Protein AF-A0A2J0MN87-F1 (afdb_monomer_lite)

Foldseek 3Di:
DDDPDDPPDDQPPVDQDDPFAFFKFAPVLVVVCCVVPNQPDDPVLVVLLNVLLQVLQVVCCVNGVDPGRTDTPVSVVSSLVVSVVVLVVVLVVLCPDDPVCNVVSVVVSVVSVVVCVVSSLSVLVVCLVCVVSRGDPPVQQFFPLSVVVNSVQSVCVSVVNDNPVPDNRFVVLVVSLCVVPLDPDDPTSVVSRVSSVHDDDDDPDD

pLDDT: mean 72.0, std 18.62, range [24.78, 94.06]

Secondary structure (DSSP, 8-state):
-------------SS---TTSS--EEHHHHHHHHHHS--SS-HHHHHHHHHHHHHHHHHHHHHH-----EE-HHHHHHHHHHHHHHHHHHHHHHT---GGGHHHHHHHHHHHHHHHHHHHHHHHHHHHHTHHHHB---TT-S-HHHHHHHHHHHHHHHTTS--GGGS-HHHHHHHHHHHTTS-S--SSHHHHHHHTT---------

Structure (mmCIF, N/CA/C/O backbone):
data_AF-A0A2J0MN87-F1
#
_entry.id   AF-A0A2J0MN87-F1
#
loop_
_atom_site.group_PDB
_atom_site.id
_atom_site.type_symbol
_atom_site.label_atom_id
_atom_site.label_alt_id
_atom_site.label_comp_id
_atom_site.label_asym_id
_atom_site.label_entity_id
_atom_site.label_seq_id
_atom_site.pdbx_PDB_ins_code
_atom_site.Cartn_x
_atom_site.Cartn_y
_atom_site.Cartn_z
_atom_site.occupancy
_atom_site.B_iso_or_equiv
_atom_site.auth_seq_id
_atom_site.auth_comp_id
_atom_site.auth_asym_id
_atom_site.auth_atom_id
_atom_site.pdbx_PDB_model_num
ATOM 1 N N . MET A 1 1 ? 6.375 -39.920 -18.022 1.00 32.31 1 MET A N 1
ATOM 2 C CA . MET A 1 1 ? 7.101 -38.660 -18.294 1.00 32.31 1 MET A CA 1
ATOM 3 C C . MET A 1 1 ? 6.060 -37.583 -18.498 1.00 32.31 1 MET A C 1
ATOM 5 O O . MET A 1 1 ? 5.169 -37.778 -19.312 1.00 32.31 1 MET A O 1
ATOM 9 N N . GLY A 1 2 ? 6.080 -36.572 -17.631 1.00 27.45 2 GLY A N 1
ATOM 10 C CA . GLY A 1 2 ? 4.944 -35.698 -17.354 1.00 27.45 2 GLY A CA 1
ATOM 11 C C . GLY A 1 2 ? 4.638 -34.695 -18.461 1.00 27.45 2 GLY A C 1
ATOM 12 O O . GLY A 1 2 ? 5.533 -34.039 -18.987 1.00 27.45 2 GLY A O 1
ATOM 13 N N . LEU A 1 3 ? 3.345 -34.580 -18.760 1.00 24.98 3 LEU A N 1
ATOM 14 C CA . LEU A 1 3 ? 2.721 -33.460 -19.452 1.00 24.98 3 LEU A CA 1
ATOM 15 C C . LEU A 1 3 ? 3.052 -32.157 -18.710 1.00 24.98 3 LEU A C 1
ATOM 17 O O . LEU A 1 3 ? 2.522 -31.909 -17.630 1.00 24.98 3 LEU A O 1
ATOM 21 N N . VAL A 1 4 ? 3.920 -31.324 -19.284 1.00 26.45 4 VAL A N 1
ATOM 22 C CA . VAL A 1 4 ? 4.067 -29.929 -18.852 1.00 26.45 4 VAL A CA 1
ATOM 23 C C . VAL A 1 4 ? 2.998 -29.131 -19.588 1.00 26.45 4 VAL A C 1
ATOM 25 O O . VAL A 1 4 ? 3.142 -28.818 -20.771 1.00 26.45 4 VAL A O 1
ATOM 28 N N . LEU A 1 5 ? 1.893 -28.866 -18.891 1.00 24.78 5 LEU A N 1
ATOM 29 C CA . LEU A 1 5 ? 0.849 -27.932 -19.305 1.00 24.78 5 LEU A CA 1
ATOM 30 C C . LEU A 1 5 ? 1.489 -26.563 -19.574 1.00 24.78 5 LEU A C 1
ATOM 32 O O . LEU A 1 5 ? 1.852 -25.828 -18.660 1.00 24.78 5 LEU A O 1
ATOM 36 N N . ARG A 1 6 ? 1.656 -26.244 -20.859 1.00 32.22 6 ARG A N 1
ATOM 37 C CA . ARG A 1 6 ? 1.962 -24.900 -21.342 1.00 32.22 6 ARG A CA 1
ATOM 38 C C . ARG A 1 6 ? 0.691 -24.064 -21.231 1.00 32.22 6 ARG A C 1
ATOM 40 O O . ARG A 1 6 ? -0.144 -24.107 -22.129 1.00 32.22 6 ARG A O 1
ATOM 47 N N . GLN A 1 7 ? 0.557 -23.293 -20.162 1.00 25.70 7 GLN A N 1
ATOM 48 C CA . GLN A 1 7 ? -0.318 -22.125 -20.178 1.00 25.70 7 GLN A CA 1
ATOM 49 C C . GLN A 1 7 ? 0.492 -20.946 -20.717 1.00 25.70 7 GLN A C 1
ATOM 51 O O . GLN A 1 7 ? 1.280 -20.320 -20.018 1.00 25.70 7 GLN A O 1
ATOM 56 N N . ALA A 1 8 ? 0.342 -20.697 -22.015 1.00 32.12 8 ALA A N 1
ATOM 57 C CA . ALA A 1 8 ? 0.559 -19.374 -22.571 1.00 32.12 8 ALA A CA 1
ATOM 58 C C . ALA A 1 8 ? -0.787 -18.653 -22.461 1.00 32.12 8 ALA A C 1
ATOM 60 O O . ALA A 1 8 ? -1.647 -18.832 -23.321 1.00 32.12 8 ALA A O 1
ATOM 61 N N . GLN A 1 9 ? -0.999 -17.915 -21.375 1.00 27.81 9 GLN A N 1
ATOM 62 C CA . GLN A 1 9 ? -2.183 -17.075 -21.236 1.00 27.81 9 GLN A CA 1
ATOM 63 C C . GLN A 1 9 ? -1.912 -15.727 -21.896 1.00 27.81 9 GLN A C 1
ATOM 65 O O . GLN A 1 9 ? -0.967 -15.010 -21.564 1.00 27.81 9 GLN A O 1
ATOM 70 N N . SER A 1 10 ? -2.703 -15.429 -22.926 1.00 27.02 10 SER A N 1
ATOM 71 C CA . SER A 1 10 ? -2.772 -14.098 -23.504 1.00 27.02 10 SER A CA 1
ATOM 72 C C . SER A 1 10 ? -3.533 -13.214 -22.530 1.00 27.02 10 SER A C 1
ATOM 74 O O . SER A 1 10 ? -4.751 -13.333 -22.412 1.00 27.02 10 SER A O 1
ATOM 76 N N . LEU A 1 11 ? -2.825 -12.320 -21.859 1.00 32.03 11 LEU A N 1
ATOM 77 C CA . LEU A 1 11 ? -3.459 -11.367 -20.970 1.00 32.03 11 LEU A CA 1
ATOM 78 C C . LEU A 1 11 ? -4.026 -10.206 -21.765 1.00 32.03 11 LEU A C 1
ATOM 80 O O . LEU A 1 11 ? -3.304 -9.331 -22.237 1.00 32.03 11 LEU A O 1
ATOM 84 N N . ARG A 1 12 ? -5.349 -10.221 -21.927 1.00 26.89 12 ARG A N 1
ATOM 85 C CA . ARG A 1 12 ? -6.110 -8.997 -22.147 1.00 26.89 12 ARG A CA 1
ATOM 86 C C . ARG A 1 12 ? -6.313 -8.345 -20.784 1.00 26.89 12 ARG A C 1
ATOM 88 O O . ARG A 1 12 ? -7.358 -8.519 -20.172 1.00 26.89 12 ARG A O 1
ATOM 95 N N . ALA A 1 13 ? -5.317 -7.595 -20.326 1.00 33.25 13 ALA A N 1
ATOM 96 C CA . ALA A 1 13 ? -5.583 -6.548 -19.353 1.00 33.25 13 ALA A CA 1
ATOM 97 C C . ALA A 1 13 ? -6.363 -5.452 -20.092 1.00 33.25 13 ALA A C 1
ATOM 99 O O . ALA A 1 13 ? -5.909 -4.940 -21.117 1.00 33.25 13 ALA A O 1
ATOM 100 N N . SER A 1 14 ? -7.558 -5.122 -19.611 1.00 32.84 14 SER A N 1
ATOM 101 C CA . SER A 1 14 ? -8.432 -4.093 -20.196 1.00 32.84 14 SER A CA 1
ATOM 102 C C . SER A 1 14 ? -7.830 -2.680 -20.146 1.00 32.84 14 SER A C 1
ATOM 104 O O . SER A 1 14 ? -8.402 -1.756 -20.712 1.00 32.84 14 SER A O 1
ATOM 106 N N . PHE A 1 15 ? -6.657 -2.524 -19.530 1.00 35.00 15 PHE A N 1
ATOM 107 C CA . PHE A 1 15 ? -5.863 -1.305 -19.492 1.00 35.00 15 PHE A CA 1
ATOM 108 C C . PHE A 1 15 ? -4.380 -1.672 -19.584 1.00 35.00 15 PHE A C 1
ATOM 110 O O . PHE A 1 15 ? -3.825 -2.108 -18.592 1.00 35.00 15 PHE A O 1
ATOM 117 N N . GLY A 1 16 ? -3.782 -1.562 -20.778 1.00 33.75 16 GLY A N 1
ATOM 118 C CA . GLY A 1 16 ? -2.373 -1.207 -21.068 1.00 33.75 16 GLY A CA 1
ATOM 119 C C . GLY A 1 16 ? -1.162 -1.824 -20.334 1.00 33.75 16 GLY A C 1
ATOM 120 O O . GLY A 1 16 ? -0.043 -1.573 -20.773 1.00 33.75 16 GLY A O 1
ATOM 121 N N . GLU A 1 17 ? -1.309 -2.605 -19.269 1.00 34.62 17 GLU A N 1
ATOM 122 C CA . GLU A 1 17 ? -0.220 -3.007 -18.379 1.00 34.62 17 GLU A CA 1
ATOM 123 C C . GLU A 1 17 ? 0.429 -4.310 -18.869 1.00 34.62 17 GLU A C 1
ATOM 125 O O . GLU A 1 17 ? -0.126 -5.406 -18.758 1.00 34.62 17 GLU A O 1
ATOM 130 N N . ALA A 1 18 ? 1.626 -4.198 -19.449 1.00 39.06 18 ALA A N 1
ATOM 131 C CA . ALA A 1 18 ? 2.475 -5.342 -19.759 1.00 39.06 18 ALA A CA 1
ATOM 132 C C . ALA A 1 18 ? 3.378 -5.692 -18.561 1.00 39.06 18 ALA A C 1
ATOM 134 O O . ALA A 1 18 ? 3.811 -4.835 -17.799 1.00 39.06 18 ALA A O 1
ATOM 135 N N . PHE A 1 19 ? 3.693 -6.984 -18.442 1.00 38.78 19 PHE A N 1
ATOM 136 C CA . PHE A 1 19 ? 4.386 -7.706 -17.358 1.00 38.78 19 PHE A CA 1
ATOM 137 C C . PHE A 1 19 ? 5.784 -7.213 -16.908 1.00 38.78 19 PHE A C 1
ATOM 139 O O . PHE A 1 19 ? 6.488 -7.944 -16.209 1.00 38.78 19 PHE A O 1
ATOM 146 N N . GLY A 1 20 ? 6.228 -6.021 -17.307 1.00 38.88 20 GLY A N 1
ATOM 147 C CA . GLY A 1 20 ? 7.581 -5.517 -17.058 1.00 38.88 20 GLY A CA 1
ATOM 148 C C . GLY A 1 20 ? 7.734 -4.479 -15.945 1.00 38.88 20 GLY A C 1
ATOM 149 O O . GLY A 1 20 ? 8.827 -4.371 -15.388 1.00 38.88 20 GLY A O 1
ATOM 150 N N . ASP A 1 21 ? 6.688 -3.722 -15.605 1.00 45.84 21 ASP A N 1
ATOM 151 C CA . ASP A 1 21 ? 6.947 -2.295 -15.355 1.00 45.84 21 ASP A CA 1
ATOM 152 C C . ASP A 1 21 ? 6.460 -1.727 -14.004 1.00 45.84 21 ASP A C 1
ATOM 154 O O . ASP A 1 21 ? 6.595 -0.531 -13.764 1.00 45.84 21 ASP A O 1
ATOM 158 N N . ILE A 1 22 ? 5.972 -2.553 -13.069 1.00 55.44 22 ILE A N 1
ATOM 159 C CA . ILE A 1 22 ? 5.453 -2.085 -11.764 1.00 55.44 22 ILE A CA 1
ATOM 160 C C . ILE A 1 22 ? 6.211 -2.770 -10.611 1.00 55.44 22 ILE A C 1
ATOM 162 O O . ILE A 1 22 ? 6.522 -3.959 -10.721 1.00 55.44 22 ILE A O 1
ATOM 166 N N . PRO A 1 23 ? 6.538 -2.074 -9.498 1.00 59.91 23 PRO A N 1
ATOM 167 C CA . PRO A 1 23 ? 7.083 -2.698 -8.299 1.00 59.91 23 PRO A CA 1
ATOM 168 C C . PRO A 1 23 ? 6.227 -3.879 -7.867 1.00 59.91 23 PRO A C 1
ATOM 170 O O . PRO A 1 23 ? 5.058 -3.722 -7.522 1.00 59.91 23 PRO A O 1
ATOM 173 N N . VAL A 1 24 ? 6.831 -5.063 -7.875 1.00 70.31 24 VAL A N 1
ATOM 174 C CA . VAL A 1 24 ? 6.183 -6.284 -7.411 1.00 70.31 24 VAL A CA 1
ATOM 175 C C . VAL A 1 24 ? 6.687 -6.561 -6.000 1.00 70.31 24 VAL A C 1
ATOM 177 O O . VAL A 1 24 ? 7.824 -7.004 -5.811 1.00 70.31 24 VAL A O 1
ATOM 180 N N . TYR A 1 25 ? 5.858 -6.289 -4.997 1.00 77.62 25 TYR A N 1
ATOM 181 C CA . TYR A 1 25 ? 6.139 -6.624 -3.605 1.00 77.62 25 TYR A CA 1
ATOM 182 C C . TYR A 1 25 ? 5.864 -8.110 -3.380 1.00 77.62 25 TYR A C 1
ATOM 184 O O . TYR A 1 25 ? 4.785 -8.616 -3.681 1.00 77.62 25 TYR A O 1
ATOM 192 N N . SER A 1 26 ? 6.834 -8.837 -2.834 1.00 80.88 26 SER A N 1
ATOM 193 C CA . SER A 1 26 ? 6.680 -10.262 -2.556 1.00 80.88 26 SER A CA 1
ATOM 194 C C . SER A 1 26 ? 5.962 -10.494 -1.234 1.00 80.88 26 SER A C 1
ATOM 196 O O . SER A 1 26 ? 6.465 -10.104 -0.180 1.00 80.88 26 SER A O 1
ATOM 198 N N . LEU A 1 27 ? 4.854 -11.243 -1.254 1.00 84.12 27 LEU A N 1
ATOM 199 C CA . LEU A 1 27 ? 4.137 -11.629 -0.029 1.00 84.12 27 LEU A CA 1
ATOM 200 C C . LEU A 1 27 ? 5.024 -12.448 0.915 1.00 84.12 27 LEU A C 1
ATOM 202 O O . LEU A 1 27 ? 4.922 -12.317 2.132 1.00 84.12 27 LEU A O 1
ATOM 206 N N . HIS A 1 28 ? 5.933 -13.268 0.377 1.00 80.19 28 HIS A N 1
ATOM 207 C CA . HIS A 1 28 ? 6.891 -14.017 1.192 1.00 80.19 28 HIS A CA 1
ATOM 208 C C . HIS A 1 28 ? 7.870 -13.090 1.918 1.00 80.19 28 HIS A C 1
ATOM 210 O O . HIS A 1 28 ? 8.182 -13.322 3.087 1.00 80.19 28 HIS A O 1
ATOM 216 N N . ARG A 1 29 ? 8.337 -12.031 1.245 1.00 85.31 29 ARG A N 1
ATOM 217 C CA . ARG A 1 29 ? 9.227 -11.028 1.844 1.00 85.31 29 ARG A CA 1
ATOM 218 C C . ARG A 1 29 ? 8.484 -10.182 2.865 1.00 85.31 29 ARG A C 1
ATOM 220 O O . ARG A 1 29 ? 8.984 -10.063 3.975 1.00 85.31 29 ARG A O 1
ATOM 227 N N . ILE A 1 30 ? 7.271 -9.720 2.546 1.00 86.69 30 ILE A N 1
ATOM 228 C CA . ILE A 1 30 ? 6.386 -9.025 3.493 1.00 86.69 30 ILE A CA 1
ATOM 229 C C . ILE A 1 30 ? 6.200 -9.876 4.753 1.00 86.69 30 ILE A C 1
ATOM 231 O O . ILE A 1 30 ? 6.502 -9.419 5.848 1.00 86.69 30 ILE A O 1
ATOM 235 N N . LYS A 1 31 ? 5.794 -11.145 4.612 1.00 87.31 31 LYS A N 1
ATOM 236 C CA . LYS A 1 31 ? 5.596 -12.060 5.746 1.00 87.31 31 LYS A CA 1
ATOM 237 C C . LYS A 1 31 ? 6.857 -12.217 6.596 1.00 87.31 31 LYS A C 1
ATOM 239 O O . LYS A 1 31 ? 6.796 -12.094 7.816 1.00 87.31 31 LYS A O 1
ATOM 244 N N . ASN A 1 32 ? 7.991 -12.515 5.964 1.00 83.31 32 ASN A N 1
ATOM 245 C CA . ASN A 1 32 ? 9.245 -12.742 6.679 1.00 83.31 32 ASN A CA 1
ATOM 246 C C . ASN A 1 32 ? 9.747 -11.468 7.363 1.00 83.31 32 ASN A C 1
ATOM 248 O O . ASN A 1 32 ? 10.310 -11.538 8.454 1.00 83.31 32 ASN A O 1
ATOM 252 N N . LEU A 1 33 ? 9.557 -10.313 6.728 1.00 89.06 33 LEU A N 1
ATOM 253 C CA . LEU A 1 33 ? 9.997 -9.041 7.271 1.00 89.06 33 LEU A CA 1
ATOM 254 C C . LEU A 1 33 ? 9.085 -8.575 8.404 1.00 89.06 33 LEU A C 1
ATOM 256 O O . LEU A 1 33 ? 9.609 -8.156 9.422 1.00 89.06 33 LEU A O 1
ATOM 260 N N . LEU A 1 34 ? 7.767 -8.770 8.315 1.00 90.06 34 LEU A N 1
ATOM 261 C CA . LEU A 1 34 ? 6.838 -8.522 9.428 1.00 90.06 34 LEU A CA 1
ATOM 262 C C . LEU A 1 34 ? 7.175 -9.353 10.677 1.00 90.06 34 LEU A C 1
ATOM 264 O O . LEU A 1 34 ? 6.954 -8.900 11.794 1.00 90.06 34 LEU A O 1
ATOM 268 N N . GLN A 1 35 ? 7.728 -10.560 10.512 1.00 88.19 35 GLN A N 1
ATOM 269 C CA . GLN A 1 35 ? 8.187 -11.380 11.641 1.00 88.19 35 GLN A CA 1
ATOM 270 C C . GLN A 1 35 ? 9.475 -10.850 12.285 1.00 88.19 35 GLN A C 1
ATOM 272 O O . GLN A 1 35 ? 9.662 -11.000 13.489 1.00 88.19 35 GLN A O 1
ATOM 277 N N . LYS A 1 36 ? 10.378 -10.267 11.489 1.00 91.00 36 LYS A N 1
ATOM 278 C CA . LYS A 1 36 ? 11.679 -9.758 11.957 1.00 91.00 36 LYS A CA 1
ATOM 279 C C . LYS A 1 36 ? 11.600 -8.321 12.470 1.00 91.00 36 LYS A C 1
ATOM 281 O O . LYS A 1 36 ? 12.240 -7.979 13.457 1.00 91.00 36 LYS A O 1
ATOM 286 N N . CYS A 1 37 ? 10.822 -7.504 11.778 1.00 92.56 37 CYS A N 1
ATOM 287 C CA . CYS A 1 37 ? 10.645 -6.075 11.966 1.00 92.56 37 CYS A CA 1
ATOM 288 C C . CYS A 1 37 ? 9.135 -5.788 11.992 1.00 92.56 37 CYS A C 1
ATOM 290 O O . CYS A 1 37 ? 8.589 -5.313 10.997 1.00 92.56 37 CYS A O 1
ATOM 292 N N . PRO A 1 38 ? 8.432 -6.131 13.085 1.00 92.31 38 PRO A N 1
ATOM 293 C CA . PRO A 1 38 ? 6.991 -5.928 13.178 1.00 92.31 38 PRO A CA 1
ATOM 294 C C . PRO A 1 38 ? 6.628 -4.440 13.156 1.00 92.31 38 PRO A C 1
ATOM 296 O O . PRO A 1 38 ? 7.353 -3.597 13.690 1.00 92.31 38 PRO A O 1
ATOM 299 N N . ILE A 1 39 ? 5.473 -4.123 12.569 1.00 93.44 39 ILE A N 1
ATOM 300 C CA . ILE A 1 39 ? 4.882 -2.784 12.655 1.00 93.44 39 ILE A CA 1
ATOM 301 C C . ILE A 1 39 ? 4.396 -2.590 14.098 1.00 93.44 39 ILE A C 1
ATOM 303 O O . ILE A 1 39 ? 3.746 -3.477 14.649 1.00 93.44 39 ILE A O 1
ATOM 307 N N . GLY A 1 40 ? 4.700 -1.447 14.717 1.00 92.00 40 GLY A N 1
ATOM 308 C CA . GLY A 1 40 ? 4.298 -1.118 16.093 1.00 92.00 40 GLY A CA 1
ATOM 309 C C . GLY A 1 40 ? 2.802 -0.813 16.269 1.00 92.00 40 GLY A C 1
ATOM 310 O O . GLY A 1 40 ? 2.468 0.162 16.929 1.00 92.00 40 GLY A O 1
ATOM 311 N N . ILE A 1 41 ? 1.926 -1.608 15.655 1.00 92.88 41 ILE A N 1
ATOM 312 C CA . ILE A 1 41 ? 0.459 -1.497 15.688 1.00 92.88 41 ILE A CA 1
ATOM 313 C C . ILE A 1 41 ? -0.154 -2.669 16.467 1.00 92.88 41 ILE A C 1
ATOM 315 O O . ILE A 1 41 ? 0.533 -3.634 16.812 1.00 92.88 41 ILE A O 1
ATOM 319 N N . SER A 1 42 ? -1.462 -2.612 16.734 1.00 91.19 42 SER A N 1
ATOM 320 C CA . SER A 1 42 ? -2.165 -3.715 17.397 1.00 91.19 42 SER A CA 1
ATOM 321 C C . SER A 1 42 ? -2.201 -4.990 16.545 1.00 91.19 42 SER A C 1
ATOM 323 O O . SER A 1 42 ? -2.096 -4.965 15.314 1.00 91.19 42 SER A O 1
ATOM 325 N N . LYS A 1 43 ? -2.396 -6.134 17.212 1.00 90.81 43 LYS A N 1
ATOM 326 C CA . LYS A 1 43 ? -2.509 -7.444 16.559 1.00 90.81 43 LYS A CA 1
ATOM 327 C C . LYS A 1 43 ? -3.683 -7.476 15.581 1.00 90.81 43 LYS A C 1
ATOM 329 O O . LYS A 1 43 ? -3.549 -8.016 14.490 1.00 90.81 43 LYS A O 1
ATOM 334 N N . GLU A 1 44 ? -4.792 -6.849 15.9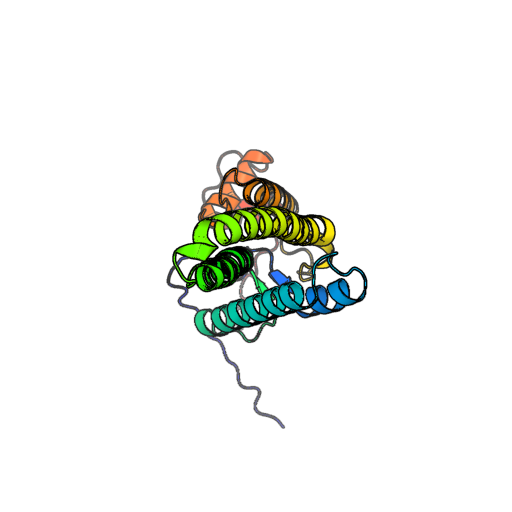49 1.00 90.38 44 GLU A N 1
ATOM 335 C CA . GLU A 1 44 ? -6.024 -6.777 15.167 1.00 90.38 44 GLU A CA 1
ATOM 336 C C . GLU A 1 44 ? -5.827 -5.957 13.885 1.00 90.38 44 GLU A C 1
ATOM 338 O O . GLU A 1 44 ? -6.247 -6.391 12.811 1.00 90.38 44 GLU A O 1
ATOM 343 N N . LEU A 1 45 ? -5.134 -4.813 13.972 1.00 91.81 45 LEU A N 1
ATOM 344 C CA . LEU A 1 45 ? -4.792 -3.995 12.804 1.00 91.81 45 LEU A CA 1
ATOM 345 C C . LEU A 1 45 ? -3.797 -4.712 11.889 1.00 91.81 45 LEU A C 1
ATOM 347 O O . LEU A 1 45 ? -3.926 -4.657 10.668 1.00 91.81 45 LEU A O 1
ATOM 351 N N . ASN A 1 46 ? -2.835 -5.438 12.460 1.00 92.00 46 ASN A N 1
ATOM 352 C CA . ASN A 1 46 ? -1.909 -6.246 11.675 1.00 92.00 46 ASN A CA 1
ATOM 353 C C . ASN A 1 46 ? -2.617 -7.420 10.970 1.00 92.00 46 ASN A C 1
ATOM 355 O O . ASN A 1 46 ? -2.335 -7.715 9.812 1.00 92.00 46 ASN A O 1
ATOM 359 N N . GLU A 1 47 ? -3.568 -8.079 11.633 1.00 92.50 47 GLU A N 1
ATOM 360 C CA . GLU A 1 47 ? -4.400 -9.113 11.010 1.00 92.50 47 GLU A CA 1
ATOM 361 C C . GLU A 1 47 ? -5.281 -8.536 9.894 1.00 92.50 47 GLU A C 1
ATOM 363 O O . GLU A 1 47 ? -5.410 -9.163 8.843 1.00 92.50 47 GLU A O 1
ATOM 368 N N . MET A 1 48 ? -5.843 -7.338 10.084 1.00 93.75 48 MET A N 1
ATOM 369 C CA . MET A 1 48 ? -6.590 -6.612 9.051 1.00 93.75 48 MET A CA 1
ATOM 370 C C . MET A 1 48 ? -5.713 -6.286 7.836 1.00 93.75 48 MET A C 1
ATOM 372 O O . MET A 1 48 ? -6.098 -6.604 6.712 1.00 93.75 48 MET A O 1
ATOM 376 N N . LEU A 1 49 ? -4.505 -5.756 8.057 1.00 94.06 49 LEU A N 1
ATOM 377 C CA . LEU A 1 49 ? -3.521 -5.513 7.001 1.00 94.06 49 LEU A CA 1
ATOM 378 C C . LEU A 1 49 ? -3.230 -6.793 6.210 1.00 94.06 49 LEU A C 1
ATOM 380 O O . LEU A 1 49 ? -3.319 -6.800 4.985 1.00 94.06 49 LEU A O 1
ATOM 384 N N . ILE A 1 50 ? -2.931 -7.899 6.897 1.00 93.00 50 ILE A N 1
ATOM 385 C CA . ILE A 1 50 ? -2.640 -9.183 6.244 1.00 93.00 50 ILE A CA 1
ATOM 386 C C . ILE A 1 50 ? -3.845 -9.675 5.433 1.00 93.00 50 ILE A C 1
ATOM 388 O O . ILE A 1 50 ? -3.661 -10.137 4.307 1.00 93.00 50 ILE A O 1
ATOM 392 N N . ARG A 1 51 ? -5.072 -9.569 5.960 1.00 93.62 51 ARG A N 1
ATOM 393 C CA . ARG A 1 51 ? -6.288 -9.949 5.219 1.00 93.62 51 ARG A CA 1
ATOM 394 C C . ARG A 1 51 ? -6.447 -9.133 3.939 1.00 93.62 51 ARG A C 1
ATOM 396 O O . ARG A 1 51 ? -6.661 -9.728 2.884 1.00 93.62 51 ARG A O 1
ATOM 403 N N . ASN A 1 52 ? -6.294 -7.812 4.017 1.00 93.94 52 ASN A N 1
ATOM 404 C CA . ASN A 1 52 ? -6.424 -6.939 2.852 1.00 93.94 52 ASN A CA 1
ATOM 405 C C . ASN A 1 52 ? -5.321 -7.202 1.817 1.00 93.94 52 ASN A C 1
ATOM 407 O O . ASN A 1 52 ? -5.622 -7.286 0.628 1.00 93.94 52 ASN A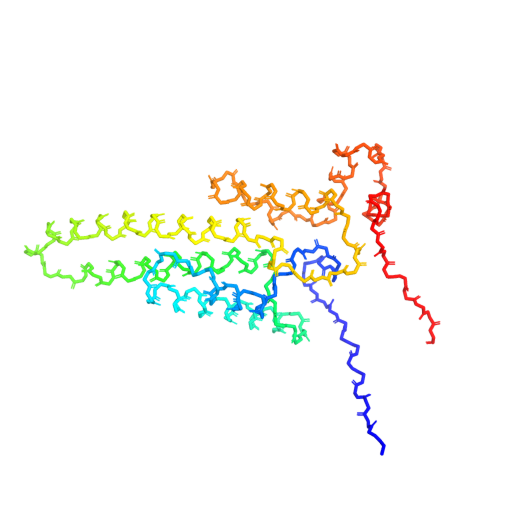 O 1
ATOM 411 N N . ILE A 1 53 ? -4.082 -7.471 2.248 1.00 92.31 53 ILE A N 1
ATOM 412 C CA . ILE A 1 53 ? -2.983 -7.905 1.364 1.00 92.31 53 ILE A CA 1
ATOM 413 C C . ILE A 1 53 ? -3.332 -9.202 0.628 1.00 92.31 53 ILE A C 1
ATOM 415 O O . ILE A 1 53 ? -3.161 -9.302 -0.587 1.00 92.31 53 ILE A O 1
ATOM 419 N N . LEU A 1 54 ? -3.812 -10.217 1.350 1.00 90.06 54 LEU A N 1
ATOM 420 C CA . LEU A 1 54 ? -4.159 -11.504 0.746 1.00 90.06 54 LEU A CA 1
ATOM 421 C C . LEU A 1 54 ? -5.313 -11.365 -0.249 1.00 90.06 54 LEU A C 1
ATOM 423 O O . LEU A 1 54 ? -5.284 -12.004 -1.302 1.00 90.06 54 LEU A O 1
ATOM 427 N N . ARG A 1 55 ? -6.293 -10.512 0.063 1.00 91.94 55 ARG A N 1
ATOM 428 C CA . ARG A 1 55 ? -7.418 -10.205 -0.820 1.00 91.94 55 ARG A CA 1
ATOM 429 C C . ARG A 1 55 ? -6.962 -9.513 -2.104 1.00 91.94 55 ARG A C 1
ATOM 431 O O . ARG A 1 55 ? -7.307 -9.986 -3.179 1.00 91.94 55 ARG A O 1
ATOM 438 N N . ALA A 1 56 ? -6.147 -8.466 -2.001 1.00 87.88 56 ALA A N 1
ATOM 439 C CA . ALA A 1 56 ? -5.653 -7.738 -3.168 1.00 87.88 56 ALA A CA 1
ATOM 440 C C . ALA A 1 56 ? -4.781 -8.628 -4.076 1.00 87.88 56 ALA A C 1
ATOM 442 O O . ALA A 1 56 ? -4.904 -8.598 -5.295 1.00 87.88 56 ALA A O 1
ATOM 443 N N . ASN A 1 57 ? -3.971 -9.518 -3.492 1.00 85.19 57 ASN A N 1
ATOM 444 C CA . ASN A 1 57 ? -3.258 -10.545 -4.254 1.00 85.19 57 ASN A CA 1
ATOM 445 C C . ASN A 1 57 ? -4.215 -11.536 -4.945 1.00 85.19 57 ASN A C 1
ATOM 447 O O . ASN A 1 57 ? -3.965 -11.938 -6.075 1.00 85.19 57 ASN A O 1
ATOM 451 N N . GLN A 1 58 ? -5.301 -11.957 -4.292 1.00 84.19 58 GLN A N 1
ATOM 452 C CA . GLN A 1 58 ? -6.278 -12.862 -4.908 1.00 84.19 58 GLN A CA 1
ATOM 453 C C . GLN A 1 58 ? -7.000 -12.206 -6.093 1.00 84.19 58 GLN A C 1
ATOM 455 O O . GLN A 1 58 ? -7.233 -12.866 -7.107 1.00 84.19 58 GLN A O 1
ATOM 460 N N . GLU A 1 59 ? -7.331 -10.923 -5.976 1.00 83.50 59 GLU A N 1
ATOM 461 C CA . GLU A 1 59 ? -7.902 -10.121 -7.063 1.00 83.50 59 GLU A CA 1
ATOM 462 C C . GLU A 1 59 ? -6.904 -10.004 -8.215 1.00 83.50 59 GLU A C 1
ATOM 464 O O . GLU A 1 59 ? -7.224 -10.406 -9.329 1.00 83.50 59 GLU A O 1
ATOM 469 N N . TYR A 1 60 ? -5.645 -9.660 -7.925 1.00 76.88 60 TYR A N 1
ATOM 470 C CA . TYR A 1 60 ? -4.575 -9.670 -8.923 1.00 76.88 60 TYR A CA 1
ATOM 471 C C . TYR A 1 60 ? -4.443 -11.016 -9.647 1.00 76.88 60 TYR A C 1
ATOM 473 O O . TYR A 1 60 ? -4.330 -11.051 -10.871 1.00 76.88 60 TYR A O 1
ATOM 481 N N . LYS A 1 61 ? -4.468 -12.144 -8.928 1.00 76.56 61 LYS A N 1
ATOM 482 C CA . LYS A 1 61 ? -4.413 -13.479 -9.549 1.00 76.56 61 LYS A CA 1
ATOM 483 C C . LYS A 1 61 ? -5.607 -13.751 -10.462 1.00 76.56 61 LYS A C 1
ATOM 485 O O . LYS A 1 61 ? -5.460 -14.404 -11.490 1.00 76.56 61 LYS A O 1
ATOM 490 N N . THR A 1 62 ? -6.780 -13.259 -10.075 1.00 77.19 62 THR A N 1
ATOM 491 C CA . THR A 1 62 ? -8.021 -13.424 -10.839 1.00 77.19 62 THR A CA 1
ATOM 492 C C . THR A 1 62 ? -7.980 -12.593 -12.118 1.00 77.19 62 THR A C 1
ATOM 494 O O . THR A 1 62 ? -8.258 -13.122 -13.191 1.00 77.19 62 THR A O 1
ATOM 497 N N . ASP A 1 63 ? -7.564 -11.332 -12.017 1.00 70.69 63 ASP A N 1
ATOM 498 C CA . ASP A 1 63 ? -7.555 -10.384 -13.134 1.00 70.69 63 ASP A CA 1
ATOM 499 C C . ASP A 1 63 ? -6.404 -10.640 -14.108 1.00 70.69 63 ASP A C 1
ATOM 501 O O . ASP A 1 63 ? -6.538 -10.466 -15.319 1.00 70.69 63 ASP A O 1
ATOM 505 N N . SER A 1 64 ? -5.254 -11.062 -13.577 1.00 61.97 64 SER A N 1
ATOM 506 C CA . SER A 1 64 ? -4.034 -11.258 -14.356 1.00 61.97 64 SER A CA 1
ATOM 507 C C . SER A 1 64 ? -3.811 -12.700 -14.805 1.00 61.97 64 SER A C 1
ATOM 509 O O . SER A 1 64 ? -2.799 -12.976 -15.438 1.00 61.97 64 SER A O 1
ATOM 511 N N . GLU A 1 65 ? -4.690 -13.636 -14.448 1.00 66.75 65 GLU A N 1
ATOM 512 C CA . GLU A 1 65 ? -4.520 -15.077 -14.689 1.00 66.75 65 GLU A CA 1
ATOM 513 C C . GLU A 1 65 ? -3.172 -15.667 -14.194 1.00 66.75 65 GLU A C 1
ATOM 515 O O . GLU A 1 65 ? -2.837 -16.808 -14.510 1.00 66.75 65 GLU A O 1
ATOM 520 N N . ASN A 1 66 ? -2.385 -14.932 -13.398 1.00 62.03 66 ASN A N 1
ATOM 521 C CA . ASN A 1 66 ? -1.127 -15.419 -12.829 1.00 62.03 66 ASN A CA 1
ATOM 522 C C . ASN A 1 66 ? -1.342 -16.048 -11.461 1.00 62.03 66 ASN A C 1
ATOM 524 O O . ASN A 1 66 ? -2.252 -15.688 -10.724 1.00 62.03 66 ASN A O 1
ATOM 528 N N . ASP A 1 67 ? -0.409 -16.912 -11.061 1.00 65.06 67 ASP A N 1
ATOM 529 C CA . ASP A 1 67 ? -0.388 -17.513 -9.722 1.00 65.06 67 ASP A CA 1
ATOM 530 C C . ASP A 1 67 ? 0.711 -16.926 -8.815 1.00 65.06 67 ASP A C 1
ATOM 532 O O . ASP A 1 67 ? 1.194 -17.548 -7.867 1.00 65.06 67 ASP A O 1
ATOM 536 N N . TRP A 1 68 ? 1.163 -15.706 -9.102 1.00 71.38 68 TRP A N 1
ATOM 537 C CA . TRP A 1 68 ? 2.212 -15.074 -8.304 1.00 71.38 68 TRP A CA 1
ATOM 538 C C . TRP A 1 68 ? 1.676 -14.620 -6.948 1.00 71.38 68 TRP A C 1
ATOM 540 O O . TRP A 1 68 ? 0.598 -14.049 -6.855 1.00 71.38 68 TRP A O 1
ATOM 550 N N . ASN A 1 69 ? 2.445 -14.874 -5.885 1.00 77.38 69 ASN A N 1
ATOM 551 C CA . ASN A 1 69 ? 2.147 -14.380 -4.540 1.00 77.38 69 ASN A CA 1
ATOM 552 C C . ASN A 1 69 ? 2.769 -12.987 -4.362 1.00 77.38 69 ASN A C 1
ATOM 554 O O . ASN A 1 69 ? 3.821 -12.837 -3.723 1.00 77.38 69 ASN A O 1
ATOM 558 N N . CYS A 1 70 ? 2.141 -11.980 -4.963 1.00 78.88 70 CYS A N 1
ATOM 559 C CA . CYS A 1 70 ? 2.648 -10.614 -5.031 1.00 78.88 70 CYS A CA 1
ATOM 560 C C . CYS A 1 70 ? 1.573 -9.537 -4.831 1.00 78.88 70 CYS A C 1
ATOM 562 O O . CYS A 1 70 ? 0.385 -9.787 -4.991 1.00 78.88 70 CYS A O 1
ATOM 564 N N . LEU A 1 71 ? 2.021 -8.321 -4.521 1.00 79.00 71 LEU A N 1
ATOM 565 C CA . LEU A 1 71 ? 1.247 -7.095 -4.715 1.00 79.00 71 LEU A CA 1
ATOM 566 C C . LEU A 1 71 ? 1.947 -6.243 -5.766 1.00 79.00 71 LEU A C 1
ATOM 568 O O . LEU A 1 71 ? 3.171 -6.109 -5.714 1.00 79.00 71 LEU A O 1
ATOM 572 N N . ILE A 1 72 ? 1.186 -5.629 -6.664 1.00 75.44 72 ILE A N 1
ATOM 573 C CA . ILE A 1 72 ? 1.663 -4.463 -7.417 1.00 75.44 72 ILE A CA 1
ATOM 574 C C . ILE A 1 72 ? 1.372 -3.171 -6.639 1.00 75.44 72 ILE A C 1
ATOM 576 O O . ILE A 1 72 ? 0.631 -3.188 -5.655 1.00 75.44 72 ILE A O 1
ATOM 580 N N . SER A 1 73 ? 1.952 -2.043 -7.056 1.00 72.25 73 SER A N 1
ATOM 581 C CA . SER A 1 73 ? 1.735 -0.746 -6.396 1.00 72.25 73 SER A CA 1
ATOM 582 C C . SER A 1 73 ? 0.260 -0.361 -6.285 1.00 72.25 73 SER A C 1
ATOM 584 O O . SER A 1 73 ? -0.151 0.033 -5.200 1.00 72.25 73 SER A O 1
ATOM 586 N N . ASN A 1 74 ? -0.545 -0.574 -7.330 1.00 72.62 74 ASN A N 1
ATOM 587 C CA . ASN A 1 74 ? -1.992 -0.322 -7.277 1.00 72.62 74 ASN A CA 1
ATOM 588 C C . ASN A 1 74 ? -2.686 -1.201 -6.231 1.00 72.62 74 ASN A C 1
ATOM 590 O O . ASN A 1 74 ? -3.435 -0.700 -5.406 1.00 72.62 74 ASN A O 1
ATOM 594 N N . ASN A 1 75 ? -2.325 -2.481 -6.136 1.00 81.31 75 ASN A N 1
ATOM 595 C CA . ASN A 1 75 ? -2.877 -3.338 -5.086 1.00 81.31 75 ASN A CA 1
ATOM 596 C C . ASN A 1 75 ? -2.487 -2.880 -3.681 1.00 81.31 75 ASN A C 1
ATOM 598 O O . ASN A 1 75 ? -3.248 -3.080 -2.744 1.00 81.31 75 ASN A O 1
ATOM 602 N N . LEU A 1 76 ? -1.303 -2.291 -3.502 1.00 82.50 76 LEU A N 1
ATOM 603 C CA . LEU A 1 76 ? -0.920 -1.723 -2.211 1.00 82.50 76 LEU A CA 1
ATOM 604 C C . LEU A 1 76 ? -1.754 -0.474 -1.871 1.00 82.50 76 LEU A C 1
ATOM 606 O O . LEU A 1 76 ? -2.061 -0.264 -0.698 1.00 82.50 76 LEU A O 1
ATOM 610 N N . VAL A 1 77 ? -2.149 0.312 -2.880 1.00 81.44 77 VAL A N 1
ATOM 611 C CA . VAL A 1 77 ? -3.139 1.396 -2.743 1.00 81.44 77 VAL A CA 1
ATOM 612 C C . VAL A 1 77 ? -4.474 0.831 -2.275 1.00 81.44 77 VAL A C 1
ATOM 614 O O . VAL A 1 77 ? -4.933 1.213 -1.198 1.00 81.44 77 VAL A O 1
ATOM 617 N N . ASP A 1 78 ? -5.001 -0.166 -2.984 1.00 83.56 78 ASP A N 1
ATOM 618 C CA . ASP A 1 78 ? -6.273 -0.819 -2.652 1.00 83.56 78 ASP A CA 1
ATOM 619 C C . ASP A 1 78 ? -6.270 -1.395 -1.228 1.00 83.56 78 ASP A C 1
ATOM 621 O O . ASP A 1 78 ? -7.264 -1.332 -0.506 1.00 83.56 78 ASP A O 1
ATOM 625 N N . VAL A 1 79 ? -5.138 -1.962 -0.792 1.00 88.38 79 VAL A N 1
ATOM 626 C CA . VAL A 1 79 ? -4.970 -2.466 0.578 1.00 88.38 79 VAL A CA 1
ATOM 627 C C . VAL A 1 79 ? -5.159 -1.345 1.594 1.00 88.38 79 VAL A C 1
ATOM 629 O O . VAL A 1 79 ? -5.844 -1.550 2.593 1.00 88.38 79 VAL A O 1
ATOM 632 N N . PHE A 1 80 ? -4.548 -0.179 1.378 1.00 88.81 80 PHE A N 1
ATOM 633 C CA . PHE A 1 80 ? -4.636 0.929 2.327 1.00 88.81 80 PHE A CA 1
ATOM 634 C C . PHE A 1 80 ? -6.006 1.602 2.311 1.00 88.81 80 PHE A C 1
ATOM 636 O O . PHE A 1 80 ? -6.489 1.956 3.382 1.00 88.81 80 PHE A O 1
ATOM 643 N N . GLU A 1 81 ? -6.637 1.738 1.146 1.00 88.56 81 GLU A N 1
ATOM 644 C CA . GLU A 1 81 ? -8.001 2.266 1.036 1.00 88.56 81 GLU A CA 1
ATOM 645 C C . GLU A 1 81 ? -9.000 1.362 1.760 1.00 88.56 81 GLU A C 1
ATOM 647 O O . GLU A 1 81 ? -9.750 1.831 2.610 1.00 88.56 81 GLU A O 1
ATOM 652 N N . ARG A 1 82 ? -8.917 0.043 1.557 1.00 90.69 82 ARG A N 1
ATOM 653 C CA . ARG A 1 82 ? -9.774 -0.917 2.273 1.00 90.69 82 ARG A CA 1
ATOM 654 C C . ARG A 1 82 ? -9.549 -0.932 3.770 1.00 90.69 82 ARG A C 1
ATOM 656 O O . ARG A 1 82 ? -10.490 -1.139 4.522 1.00 90.69 82 ARG A O 1
ATOM 663 N N . MET A 1 83 ? -8.313 -0.739 4.225 1.00 92.81 83 MET A N 1
ATOM 664 C CA . MET A 1 83 ? -8.072 -0.605 5.659 1.00 92.81 83 MET A CA 1
ATOM 665 C C . MET A 1 83 ? -8.729 0.655 6.231 1.00 92.81 83 MET A C 1
ATOM 667 O O . MET A 1 83 ? -9.247 0.606 7.343 1.00 92.81 83 MET A O 1
ATOM 671 N N . ASP A 1 84 ? -8.711 1.765 5.490 1.00 89.88 84 ASP A N 1
ATOM 672 C CA . ASP A 1 84 ? -9.382 3.005 5.892 1.00 89.88 84 ASP A CA 1
ATOM 673 C C . ASP A 1 84 ? -10.906 2.815 5.956 1.00 89.88 84 ASP A C 1
ATOM 675 O O . ASP A 1 84 ? -11.535 3.229 6.932 1.00 89.88 84 ASP A O 1
ATOM 679 N N . GLU A 1 85 ? -11.483 2.107 4.981 1.00 91.25 85 GLU A N 1
ATOM 680 C CA . GLU A 1 85 ? -12.895 1.703 4.968 1.00 91.25 85 GLU A CA 1
ATOM 681 C C . GLU A 1 85 ? -13.240 0.775 6.146 1.00 91.25 85 GLU A C 1
ATOM 683 O O . GLU A 1 85 ? -14.127 1.095 6.936 1.00 91.25 85 GLU A O 1
ATOM 688 N N . ASP A 1 86 ? -12.493 -0.320 6.334 1.00 89.88 86 ASP A N 1
ATOM 689 C CA . ASP A 1 86 ? -12.717 -1.304 7.402 1.00 89.88 86 ASP A CA 1
ATOM 690 C C . ASP A 1 86 ? -12.677 -0.648 8.797 1.00 89.88 86 ASP A C 1
ATOM 692 O O . ASP A 1 86 ? -13.488 -0.957 9.675 1.00 89.88 86 ASP A O 1
ATOM 696 N N . VAL A 1 87 ? -11.725 0.262 9.036 1.00 89.44 87 VAL A N 1
ATOM 697 C CA . VAL A 1 87 ? -11.621 0.979 10.316 1.00 89.44 87 VAL A CA 1
ATOM 698 C C . VAL A 1 87 ? -12.727 2.020 10.451 1.00 89.44 87 VAL A C 1
ATOM 700 O O . VAL A 1 87 ? -13.295 2.159 11.538 1.00 89.44 87 VAL A O 1
ATOM 703 N N . SER A 1 88 ? -13.081 2.715 9.370 1.00 88.12 88 SER A N 1
ATOM 704 C CA . SER A 1 88 ? -14.204 3.654 9.365 1.00 88.12 88 SER A CA 1
ATOM 705 C C . SER A 1 88 ? -15.520 2.962 9.711 1.00 88.12 88 SER A C 1
ATOM 707 O O . SER A 1 88 ? -16.277 3.487 10.527 1.00 88.12 88 SER A O 1
ATOM 709 N N . ASP A 1 89 ? -15.762 1.761 9.189 1.00 87.38 89 ASP A N 1
ATOM 710 C CA . ASP A 1 89 ? -16.944 0.953 9.498 1.00 87.38 89 ASP A CA 1
ATOM 711 C C . ASP A 1 89 ? -16.982 0.532 10.971 1.00 87.38 89 ASP A C 1
ATOM 713 O O . ASP A 1 89 ? -18.027 0.613 11.624 1.00 87.38 89 ASP A O 1
ATOM 717 N N . VAL A 1 90 ? -15.834 0.155 11.546 1.00 85.56 90 VAL A N 1
ATOM 718 C CA . VAL A 1 90 ? -15.724 -0.137 12.985 1.00 85.56 90 VAL A CA 1
ATOM 719 C C . VAL A 1 90 ? -16.044 1.107 13.818 1.00 85.56 90 VAL A C 1
ATOM 721 O O . VAL A 1 90 ? -16.814 1.025 14.777 1.00 85.56 90 VAL A O 1
ATOM 724 N N . ILE A 1 91 ? -15.499 2.268 13.448 1.00 83.62 91 ILE A N 1
ATOM 725 C CA . ILE A 1 91 ? -15.749 3.541 14.139 1.00 83.62 91 ILE A CA 1
ATOM 726 C C . ILE A 1 91 ? -17.223 3.955 14.015 1.00 83.62 91 ILE A C 1
ATOM 728 O O . ILE A 1 91 ? -17.812 4.423 14.990 1.00 83.62 91 ILE A O 1
ATOM 732 N N . GLN A 1 92 ? -17.847 3.767 12.851 1.00 81.56 92 GLN A N 1
ATOM 733 C CA . GLN A 1 92 ? -19.269 4.051 12.654 1.00 81.56 92 GLN A CA 1
ATOM 734 C C . GLN A 1 92 ? -20.162 3.089 13.439 1.00 81.56 92 GLN A C 1
ATOM 736 O O . GLN A 1 92 ? -21.144 3.526 14.035 1.00 81.56 92 GLN A O 1
ATOM 741 N N . GLY A 1 93 ? -19.810 1.804 13.520 1.00 77.44 93 GLY A N 1
ATOM 742 C CA . GLY A 1 93 ? -20.549 0.820 14.314 1.00 77.44 93 GLY A CA 1
ATOM 743 C C . GLY A 1 93 ? -20.636 1.193 15.798 1.00 77.44 93 GLY A C 1
ATOM 744 O O . GLY A 1 93 ? -21.662 0.961 16.439 1.00 77.44 93 GLY A O 1
ATOM 745 N N . VAL A 1 94 ? -19.602 1.856 16.325 1.00 72.12 94 VAL A N 1
ATOM 746 C CA . VAL A 1 94 ? -19.567 2.396 17.694 1.00 72.12 94 VAL A CA 1
ATOM 747 C C . VAL A 1 94 ? -20.607 3.517 17.900 1.00 72.12 94 VAL A C 1
ATOM 749 O O . VAL A 1 94 ? -21.081 3.715 19.016 1.00 72.12 94 VAL A O 1
ATOM 752 N N . MET A 1 95 ? -21.052 4.206 16.844 1.00 69.94 95 MET A N 1
ATOM 753 C CA . MET A 1 95 ? -22.020 5.312 16.933 1.00 69.94 95 MET A CA 1
ATOM 754 C C . MET A 1 95 ? -23.486 4.867 17.066 1.00 69.94 95 MET A C 1
ATOM 756 O O . MET A 1 95 ? -24.351 5.706 17.319 1.00 69.94 95 MET A O 1
ATOM 760 N N . ASN A 1 96 ? -23.781 3.566 16.973 1.00 72.06 96 ASN A N 1
ATOM 761 C CA . ASN A 1 96 ? -25.129 3.009 17.142 1.00 72.06 96 ASN A CA 1
ATOM 762 C C . ASN A 1 96 ? -25.548 2.910 18.624 1.00 72.06 96 ASN A C 1
ATOM 764 O O . ASN A 1 96 ? -25.966 1.853 19.098 1.00 72.06 96 ASN A O 1
ATOM 768 N N . CYS A 1 97 ? -25.419 4.006 19.375 1.00 71.25 97 CYS A N 1
ATOM 769 C CA . CYS A 1 97 ? -25.717 4.065 20.806 1.00 71.25 97 CYS A CA 1
ATOM 770 C C . CYS A 1 97 ? -26.925 4.969 21.126 1.00 71.25 97 CYS A C 1
ATOM 772 O O . CYS A 1 97 ? -27.231 5.883 20.355 1.00 71.25 97 CYS A O 1
ATOM 774 N N . PRO A 1 98 ? -27.598 4.753 22.277 1.00 79.94 98 PRO A N 1
ATOM 775 C CA . PRO A 1 98 ? -28.676 5.618 22.758 1.00 79.94 98 PRO A CA 1
ATOM 776 C C . PRO A 1 98 ? -28.277 7.096 22.838 1.00 79.94 98 PRO A C 1
ATOM 778 O O . PRO A 1 98 ? -27.118 7.434 23.098 1.00 79.94 98 PRO A O 1
ATOM 781 N N . GLN A 1 99 ? -29.258 7.982 22.645 1.00 76.94 99 GLN A N 1
ATOM 782 C CA . GLN A 1 99 ? -29.054 9.431 22.559 1.00 76.94 99 GLN A CA 1
ATOM 783 C C . GLN A 1 99 ? -28.381 10.014 23.812 1.00 76.94 99 GLN A C 1
ATOM 785 O O . GLN A 1 99 ? -27.608 10.965 23.703 1.00 76.94 99 GLN A O 1
ATOM 790 N N . GLU A 1 100 ? -28.597 9.408 24.986 1.00 79.44 100 GLU A N 1
ATOM 791 C CA . GLU A 1 100 ? -27.994 9.864 26.243 1.00 79.44 100 GLU A CA 1
ATOM 792 C C . GLU A 1 100 ? -26.465 9.685 26.292 1.00 79.44 100 GLU A C 1
ATOM 794 O O . GLU A 1 100 ? -25.794 10.350 27.080 1.00 79.44 100 GLU A O 1
ATOM 799 N N . LEU A 1 101 ? -25.895 8.816 25.446 1.00 80.25 101 LEU A N 1
ATOM 800 C CA . LEU A 1 101 ? -24.458 8.521 25.411 1.00 80.25 101 LEU A CA 1
ATOM 801 C C . LEU A 1 101 ? -23.707 9.260 24.294 1.00 80.25 101 LEU A C 1
ATOM 803 O O . LEU A 1 101 ? -22.478 9.202 24.259 1.00 80.25 101 LEU A O 1
ATOM 807 N N . GLN A 1 102 ? -24.398 9.991 23.412 1.00 78.06 102 GLN A N 1
ATOM 808 C CA . GLN A 1 102 ? -23.803 10.590 22.206 1.00 78.06 102 GLN A CA 1
ATOM 809 C C . GLN A 1 102 ? -22.569 11.462 22.481 1.00 78.06 102 GLN A C 1
ATOM 811 O O . GLN A 1 102 ? -21.587 11.372 21.749 1.00 78.06 102 GLN A O 1
ATOM 816 N N . GLY A 1 103 ? -22.569 12.255 23.559 1.00 78.44 103 GLY A N 1
ATOM 817 C CA . GLY A 1 103 ? -21.416 13.090 23.918 1.00 78.44 103 GLY A CA 1
ATOM 818 C C . GLY A 1 103 ? -20.166 12.283 24.299 1.00 78.44 103 GLY A C 1
ATOM 819 O O . GLY A 1 103 ? -19.054 12.641 23.913 1.00 78.44 103 GLY A O 1
ATOM 820 N N . ALA A 1 104 ? -20.339 11.164 25.010 1.00 80.06 104 ALA A N 1
ATOM 821 C CA . ALA A 1 104 ? -19.241 10.251 25.327 1.00 80.06 104 ALA A CA 1
ATOM 822 C C . ALA A 1 104 ? -18.782 9.473 24.081 1.00 80.06 104 ALA A C 1
ATOM 824 O O . ALA A 1 104 ? -17.582 9.265 23.894 1.00 80.06 104 ALA A O 1
ATOM 825 N N . MET A 1 105 ? -19.718 9.103 23.202 1.00 82.38 105 MET A N 1
ATOM 826 C CA . MET A 1 105 ? -19.412 8.409 21.949 1.00 82.38 105 MET A CA 1
ATOM 827 C C . MET A 1 105 ? -18.612 9.279 20.978 1.00 82.38 105 MET A C 1
ATOM 829 O O . MET A 1 105 ? -17.671 8.782 20.367 1.00 82.38 105 MET A O 1
ATOM 833 N N . GLU A 1 106 ? -18.893 10.580 20.892 1.00 83.81 106 GLU A N 1
ATOM 834 C CA . GLU A 1 106 ? -18.130 11.491 20.030 1.00 83.81 106 GLU A CA 1
ATOM 835 C C . GLU A 1 106 ? -16.679 11.669 20.515 1.00 83.81 106 GLU A C 1
ATOM 837 O O . GLU A 1 106 ? -15.736 11.701 19.717 1.00 83.81 106 GLU A O 1
ATOM 842 N N . ALA A 1 107 ? -16.467 11.705 21.836 1.00 84.25 107 ALA A N 1
ATOM 843 C CA . ALA A 1 107 ? -15.124 11.727 22.416 1.00 84.25 107 ALA A CA 1
ATOM 844 C C . ALA A 1 107 ? -14.349 10.431 22.112 1.00 84.25 107 ALA A C 1
ATOM 846 O O . ALA A 1 107 ? -13.164 10.471 21.771 1.00 84.25 107 ALA A O 1
ATOM 847 N N . ILE A 1 108 ? -15.026 9.282 22.193 1.00 86.00 108 ILE A N 1
ATOM 848 C CA . ILE A 1 108 ? -14.465 7.973 21.843 1.00 86.00 108 ILE A CA 1
ATOM 849 C C . ILE A 1 108 ? -14.134 7.908 20.346 1.00 86.00 108 ILE A C 1
ATOM 851 O O . ILE A 1 108 ? -13.025 7.514 19.990 1.00 86.00 108 ILE A O 1
ATOM 855 N N . ARG A 1 109 ? -15.038 8.363 19.474 1.00 85.00 109 ARG A N 1
ATOM 856 C CA . ARG A 1 109 ? -14.834 8.447 18.023 1.00 85.00 109 ARG A CA 1
ATOM 857 C C . ARG A 1 109 ? -13.615 9.287 17.670 1.00 85.00 109 ARG A C 1
ATOM 859 O O . ARG A 1 109 ? -12.755 8.836 16.922 1.00 85.00 109 ARG A O 1
ATOM 866 N N . THR A 1 110 ? -13.517 10.485 18.241 1.00 87.88 110 THR A N 1
ATOM 867 C CA . THR A 1 110 ? -12.379 11.386 18.013 1.00 87.88 110 THR A CA 1
ATOM 868 C C . THR A 1 110 ? -11.065 10.720 18.418 1.00 87.88 110 THR A C 1
ATOM 870 O O . THR A 1 110 ? -10.059 10.830 17.716 1.00 87.88 110 THR A O 1
ATOM 873 N N . ARG A 1 111 ? -11.069 9.985 19.537 1.00 88.69 111 ARG A N 1
ATOM 874 C CA . ARG A 1 111 ? -9.904 9.218 19.976 1.00 88.69 111 ARG A CA 1
ATOM 875 C C . ARG A 1 111 ? -9.566 8.095 18.997 1.00 88.69 111 ARG A C 1
ATOM 877 O O . ARG A 1 111 ? -8.404 7.984 18.627 1.00 88.69 111 ARG A O 1
ATOM 884 N N . PHE A 1 112 ? -10.546 7.307 18.558 1.00 88.88 112 PHE A N 1
ATOM 885 C CA . PHE A 1 112 ? -10.319 6.246 17.575 1.00 88.88 112 PHE A CA 1
ATOM 886 C C . PHE A 1 112 ? -9.774 6.786 16.256 1.00 88.88 112 PHE A C 1
ATOM 888 O O . PHE A 1 112 ? -8.810 6.228 15.747 1.00 88.88 112 PHE A O 1
ATOM 895 N N . GLN A 1 113 ? -10.320 7.892 15.746 1.00 88.88 113 GLN A N 1
ATOM 896 C CA . GLN A 1 113 ? -9.828 8.512 14.517 1.00 88.88 113 GLN A CA 1
ATOM 897 C C . GLN A 1 113 ? -8.370 8.957 14.661 1.00 88.88 113 GLN A C 1
ATOM 899 O O . GLN A 1 113 ? -7.543 8.670 13.803 1.00 88.88 113 GLN A O 1
ATOM 904 N N . LYS A 1 114 ? -8.030 9.608 15.779 1.00 90.69 114 LYS A N 1
ATOM 905 C CA . LYS A 1 114 ? -6.658 10.052 16.042 1.00 90.69 114 LYS A CA 1
ATOM 906 C C . LYS A 1 114 ? -5.679 8.879 16.134 1.00 90.69 114 LYS A C 1
ATOM 908 O O . LYS A 1 114 ? -4.577 8.962 15.598 1.00 90.69 114 LYS A O 1
ATOM 913 N N . GLU A 1 115 ? -6.060 7.810 16.830 1.00 91.06 115 GLU A N 1
ATOM 914 C CA . GLU A 1 115 ? -5.253 6.588 16.913 1.00 91.06 115 GLU A CA 1
ATOM 915 C C . GLU A 1 115 ? -5.126 5.927 15.535 1.00 91.06 115 GLU A C 1
ATOM 917 O O . GLU A 1 115 ? -4.040 5.480 15.168 1.00 91.06 115 GLU A O 1
ATOM 922 N N . TRP A 1 116 ? -6.198 5.897 14.741 1.00 92.62 116 TRP A N 1
ATOM 923 C CA . TRP A 1 116 ? -6.164 5.369 13.382 1.00 92.62 116 TRP A CA 1
ATOM 924 C C . TRP A 1 116 ? -5.191 6.147 12.497 1.00 92.62 116 TRP A C 1
ATOM 926 O O . TRP A 1 116 ? 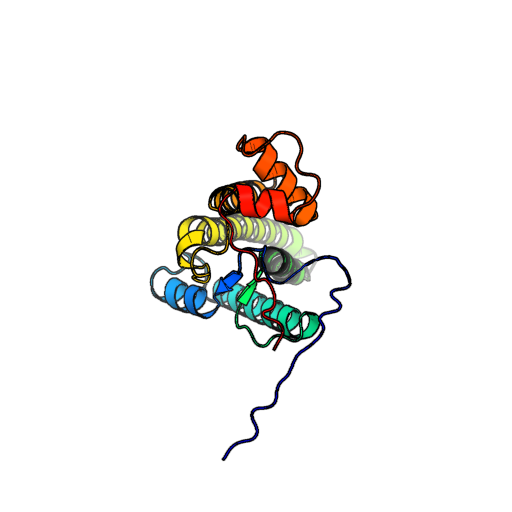-4.302 5.532 11.917 1.00 92.62 116 TRP A O 1
ATOM 936 N N . ASP A 1 117 ? -5.261 7.480 12.473 1.00 90.25 117 ASP A N 1
ATOM 937 C CA . ASP A 1 117 ? -4.355 8.318 11.677 1.00 90.25 117 ASP A CA 1
ATOM 938 C C . ASP A 1 117 ? -2.876 8.041 12.013 1.00 90.25 117 ASP A C 1
ATOM 940 O O . ASP A 1 117 ? -2.019 7.973 11.125 1.00 90.25 117 ASP A O 1
ATOM 944 N N . GLN A 1 118 ? -2.570 7.835 13.300 1.00 92.38 118 GLN A N 1
ATOM 945 C CA . GLN A 1 118 ? -1.227 7.482 13.762 1.00 92.38 118 GLN A CA 1
ATOM 946 C C . GLN A 1 118 ? -0.806 6.086 13.290 1.00 92.38 118 GLN A C 1
ATOM 948 O O . GLN A 1 118 ? 0.258 5.938 12.683 1.00 92.38 118 GLN A O 1
ATOM 953 N N . ASN A 1 119 ? -1.638 5.068 13.525 1.00 92.75 119 ASN A N 1
ATOM 954 C CA . ASN A 1 119 ? -1.349 3.688 13.127 1.00 92.75 119 ASN A CA 1
ATOM 955 C C . ASN A 1 119 ? -1.244 3.547 11.599 1.00 92.75 119 ASN A C 1
ATOM 957 O O . ASN A 1 119 ? -0.356 2.859 11.097 1.00 92.75 119 ASN A O 1
ATOM 961 N N . PHE A 1 120 ? -2.094 4.245 10.848 1.00 91.44 120 PHE A N 1
ATOM 962 C CA . PHE A 1 120 ? -2.063 4.274 9.391 1.00 91.44 120 PHE A CA 1
ATOM 963 C C . PHE A 1 120 ? -0.773 4.910 8.865 1.00 91.44 120 PHE A C 1
ATOM 965 O O . PHE A 1 120 ? -0.140 4.378 7.950 1.00 91.44 120 PHE A O 1
ATOM 972 N N . GLY A 1 121 ? -0.320 5.997 9.500 1.00 89.12 121 GLY A N 1
ATOM 973 C CA . GLY A 1 121 ? 0.992 6.586 9.239 1.00 89.12 121 GLY A CA 1
ATOM 974 C C . GLY A 1 121 ? 2.140 5.601 9.485 1.00 89.12 121 GLY A C 1
ATOM 975 O O . GLY A 1 121 ? 3.046 5.496 8.658 1.00 89.12 121 GLY A O 1
ATOM 976 N N . MET A 1 122 ? 2.084 4.826 10.573 1.00 92.56 122 MET A N 1
ATOM 977 C CA . MET A 1 122 ? 3.093 3.804 10.883 1.00 92.56 122 MET A CA 1
ATOM 978 C C . MET A 1 122 ? 3.126 2.678 9.845 1.00 92.56 122 MET A C 1
ATOM 980 O O . MET A 1 122 ? 4.212 2.277 9.426 1.00 92.56 122 MET A O 1
ATOM 984 N N . ILE A 1 123 ? 1.961 2.199 9.395 1.00 92.19 123 ILE A N 1
ATOM 985 C CA . ILE A 1 123 ? 1.858 1.176 8.343 1.00 92.19 123 ILE A CA 1
ATOM 986 C C . ILE A 1 123 ? 2.498 1.687 7.050 1.00 92.19 123 ILE A C 1
ATOM 988 O O . ILE A 1 123 ? 3.387 1.038 6.498 1.00 92.19 123 ILE A O 1
ATOM 992 N N . LYS A 1 124 ? 2.101 2.880 6.596 1.00 87.56 124 LYS A N 1
ATOM 993 C CA . LYS A 1 124 ? 2.648 3.512 5.389 1.00 87.56 124 LYS A CA 1
ATOM 994 C C . LYS A 1 124 ? 4.164 3.684 5.466 1.00 87.56 124 LYS A C 1
ATOM 996 O O . LYS A 1 124 ? 4.883 3.292 4.546 1.00 87.56 124 LYS A O 1
ATOM 1001 N N . GLN A 1 125 ? 4.652 4.223 6.581 1.00 89.00 125 GLN A N 1
ATOM 1002 C CA . GLN A 1 125 ? 6.078 4.447 6.791 1.00 89.00 125 GLN A CA 1
ATOM 1003 C C . GLN A 1 125 ? 6.873 3.138 6.784 1.00 89.00 125 GLN A C 1
ATOM 1005 O O . GLN A 1 125 ? 7.981 3.104 6.252 1.00 89.00 125 GLN A O 1
ATOM 1010 N N . TRP A 1 126 ? 6.315 2.055 7.329 1.00 93.44 126 TRP A N 1
ATOM 1011 C CA . TRP A 1 126 ? 6.965 0.748 7.321 1.00 93.44 126 TRP A CA 1
ATOM 1012 C C . TRP A 1 126 ? 7.203 0.237 5.893 1.00 93.44 126 TRP A C 1
ATOM 1014 O O . TRP A 1 126 ? 8.326 -0.138 5.556 1.00 93.44 126 TRP A O 1
ATOM 1024 N N . PHE A 1 127 ? 6.190 0.303 5.020 1.00 88.19 127 PHE A N 1
ATOM 1025 C CA . PHE A 1 127 ? 6.341 -0.082 3.609 1.00 88.19 127 PHE A CA 1
ATOM 1026 C C . PHE A 1 127 ? 7.358 0.791 2.864 1.00 88.19 127 PHE A C 1
ATOM 1028 O O . PHE A 1 127 ? 8.081 0.286 2.006 1.00 88.19 127 PHE A O 1
ATOM 1035 N N . LEU A 1 128 ? 7.446 2.080 3.202 1.00 84.00 128 LEU A N 1
ATOM 1036 C CA . LEU A 1 128 ? 8.418 2.999 2.610 1.00 84.00 128 LEU A CA 1
ATOM 1037 C C . LEU A 1 128 ? 9.857 2.673 3.026 1.00 84.00 128 LEU A C 1
ATOM 1039 O O . LEU A 1 128 ? 10.734 2.572 2.171 1.00 84.00 128 LEU A O 1
ATOM 1043 N N . VAL A 1 129 ? 10.101 2.499 4.329 1.00 87.12 129 VAL A N 1
ATOM 1044 C CA . VAL A 1 129 ? 11.438 2.209 4.878 1.00 87.12 129 VAL A CA 1
ATOM 1045 C C . VAL A 1 129 ? 11.974 0.882 4.350 1.00 87.12 129 VAL A C 1
ATOM 1047 O O . VAL A 1 129 ? 13.157 0.777 4.036 1.00 87.12 129 VAL A O 1
ATOM 1050 N N . HIS A 1 130 ? 11.099 -0.111 4.211 1.00 86.06 130 HIS A N 1
ATOM 1051 C CA . HIS A 1 130 ? 11.474 -1.462 3.812 1.00 86.06 130 HIS A CA 1
ATOM 1052 C C . HIS A 1 130 ? 11.293 -1.753 2.322 1.00 86.06 130 HIS A C 1
ATOM 1054 O O . HIS A 1 130 ? 11.480 -2.893 1.900 1.00 86.0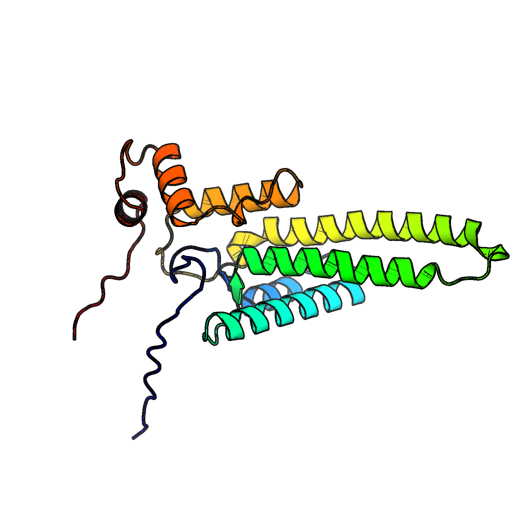6 130 HIS A O 1
ATOM 1060 N N . TYR A 1 131 ? 10.953 -0.747 1.513 1.00 82.75 131 TYR A N 1
ATOM 1061 C CA . TYR A 1 131 ? 10.593 -0.899 0.101 1.00 82.75 131 TYR A CA 1
ATOM 1062 C C . TYR A 1 131 ? 11.515 -1.868 -0.660 1.00 82.75 131 TYR A C 1
ATOM 1064 O O . TYR A 1 131 ? 11.041 -2.831 -1.258 1.00 82.75 131 TYR A O 1
ATOM 1072 N N . ASP A 1 132 ? 12.832 -1.688 -0.552 1.00 76.88 132 ASP A N 1
ATOM 1073 C CA . ASP A 1 132 ? 13.827 -2.507 -1.261 1.00 76.88 132 ASP A CA 1
ATOM 1074 C C . ASP A 1 132 ? 13.864 -3.968 -0.836 1.00 76.88 132 ASP A C 1
ATOM 1076 O O . ASP A 1 132 ? 14.089 -4.866 -1.650 1.00 76.88 132 ASP A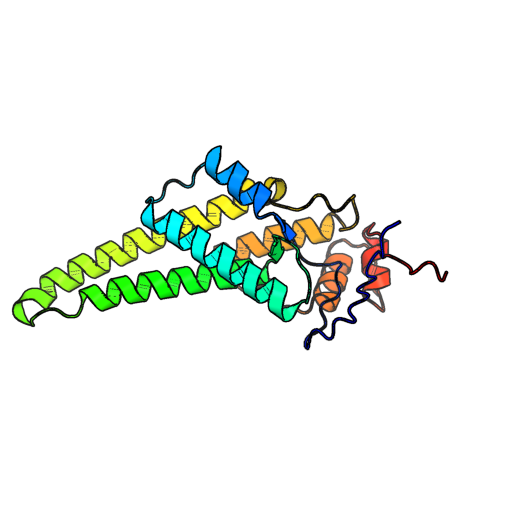 O 1
ATOM 1080 N N . GLU A 1 133 ? 13.635 -4.218 0.446 1.00 80.88 133 GLU A N 1
ATOM 1081 C CA . GLU A 1 133 ? 13.610 -5.563 1.000 1.00 80.88 133 GLU A CA 1
ATOM 1082 C C . GLU A 1 133 ? 12.356 -6.315 0.552 1.00 80.88 133 GLU A C 1
ATOM 1084 O O . GLU A 1 133 ? 12.386 -7.542 0.441 1.00 80.88 133 GLU A O 1
ATOM 1089 N N . LEU A 1 134 ? 11.273 -5.591 0.250 1.00 81.69 134 LEU A N 1
ATOM 1090 C CA . LEU A 1 134 ? 9.982 -6.151 -0.139 1.00 81.69 134 LEU A CA 1
ATOM 1091 C C . LEU A 1 134 ? 9.901 -6.527 -1.623 1.00 81.69 134 LEU A C 1
ATOM 1093 O O . LEU A 1 134 ? 9.156 -7.449 -1.964 1.00 81.69 134 LEU A O 1
ATOM 1097 N N . LEU A 1 135 ? 10.664 -5.870 -2.499 1.00 74.88 135 LEU A N 1
ATOM 1098 C CA . LEU A 1 135 ? 10.604 -6.117 -3.943 1.00 74.88 135 LEU A CA 1
ATOM 1099 C C . LEU A 1 135 ? 11.069 -7.527 -4.334 1.00 74.88 135 LEU A C 1
ATOM 1101 O O . LEU A 1 135 ? 12.005 -8.086 -3.756 1.00 74.88 135 LEU A O 1
ATOM 1105 N N . TYR A 1 136 ? 10.463 -8.099 -5.374 1.00 65.19 136 TYR A N 1
ATOM 1106 C CA . TYR A 1 136 ? 11.053 -9.236 -6.081 1.00 65.19 136 TYR A CA 1
ATOM 1107 C C . TYR A 1 136 ? 12.419 -8.858 -6.668 1.00 65.19 136 TYR A C 1
ATOM 1109 O O . TYR A 1 136 ? 12.603 -7.776 -7.222 1.00 65.19 136 TYR A O 1
ATOM 1117 N N . VAL A 1 137 ? 13.381 -9.785 -6.600 1.00 56.00 137 VAL A N 1
ATOM 1118 C CA . VAL A 1 137 ? 14.635 -9.653 -7.355 1.00 56.00 137 VAL A CA 1
ATOM 1119 C C . VAL A 1 137 ? 14.304 -9.929 -8.811 1.00 56.00 137 VAL A C 1
ATOM 1121 O O . VAL A 1 137 ? 14.163 -11.075 -9.224 1.00 56.00 137 VAL A O 1
ATOM 1124 N N . THR A 1 138 ? 14.141 -8.866 -9.584 1.00 54.94 138 THR A N 1
ATOM 1125 C CA . THR A 1 138 ? 13.868 -8.939 -11.017 1.00 54.94 138 THR A CA 1
ATOM 1126 C C . THR A 1 138 ? 15.171 -8.862 -11.811 1.00 54.94 138 THR A C 1
ATOM 1128 O O . THR A 1 138 ? 15.286 -8.008 -12.667 1.00 54.94 138 THR A O 1
ATOM 1131 N N . ASP A 1 139 ? 16.185 -9.690 -11.526 1.00 53.88 139 ASP A N 1
ATOM 1132 C CA . ASP A 1 139 ? 17.444 -9.861 -12.299 1.00 53.88 139 ASP A CA 1
ATOM 1133 C C . ASP A 1 139 ? 17.983 -8.631 -13.088 1.00 53.88 139 ASP A C 1
ATOM 1135 O O . ASP A 1 139 ? 18.449 -8.774 -14.217 1.00 53.88 139 ASP A O 1
ATOM 1139 N N . LYS A 1 140 ? 17.938 -7.414 -12.518 1.00 49.34 140 LYS A N 1
ATOM 1140 C CA . LYS A 1 140 ? 18.324 -6.142 -13.180 1.00 49.34 140 LYS A CA 1
ATOM 1141 C C . LYS A 1 140 ? 17.500 -5.751 -14.425 1.00 49.34 140 LYS A C 1
ATOM 1143 O O . LYS A 1 140 ? 18.005 -5.072 -15.313 1.00 49.34 140 LYS A O 1
ATOM 1148 N N . LYS A 1 141 ? 16.238 -6.167 -14.512 1.00 60.94 141 LYS A N 1
ATOM 1149 C CA . LYS A 1 141 ? 15.353 -5.877 -15.654 1.00 60.94 141 LYS A CA 1
ATOM 1150 C C . LYS A 1 141 ? 14.752 -4.473 -15.608 1.00 60.94 141 LYS A C 1
ATOM 1152 O O . LYS A 1 141 ? 14.508 -3.906 -16.670 1.00 60.94 141 LYS A O 1
ATOM 1157 N N . ILE A 1 142 ? 14.555 -3.928 -14.404 1.00 63.12 142 ILE A N 1
ATOM 1158 C CA . ILE A 1 142 ? 13.973 -2.601 -14.176 1.00 63.12 142 ILE A CA 1
ATOM 1159 C C . ILE A 1 142 ? 15.099 -1.560 -14.052 1.00 63.12 142 ILE A C 1
ATOM 1161 O O . ILE A 1 142 ? 15.965 -1.717 -13.184 1.00 63.12 142 ILE A O 1
ATOM 1165 N N . PRO A 1 143 ? 15.099 -0.497 -14.876 1.00 67.25 143 PRO A N 1
ATOM 1166 C CA . PRO A 1 143 ? 16.037 0.609 -14.752 1.00 67.25 143 PRO A CA 1
ATOM 1167 C C . PRO A 1 143 ? 16.028 1.256 -13.365 1.00 67.25 143 PRO A C 1
ATOM 1169 O O . PRO A 1 143 ? 14.972 1.511 -12.787 1.00 67.25 143 PRO A O 1
ATOM 1172 N N . TRP A 1 144 ? 17.205 1.614 -12.852 1.00 69.38 144 TRP A N 1
ATOM 1173 C CA . TRP A 1 144 ? 17.322 2.325 -11.574 1.00 69.38 144 TRP A CA 1
ATOM 1174 C C . TRP A 1 144 ? 16.535 3.651 -11.518 1.00 69.38 144 TRP A C 1
ATOM 1176 O O . TRP A 1 144 ? 15.859 3.871 -10.512 1.00 69.38 144 TRP A O 1
ATOM 1186 N N . PRO A 1 145 ? 16.513 4.494 -12.572 1.00 69.12 145 PRO A N 1
ATOM 1187 C CA . PRO A 1 145 ? 15.659 5.685 -12.608 1.00 69.12 145 PRO A CA 1
ATOM 1188 C C . PRO A 1 145 ? 14.176 5.411 -12.347 1.00 69.12 145 PRO A C 1
ATOM 1190 O O . PRO A 1 145 ? 13.524 6.142 -11.603 1.00 69.12 145 PRO A O 1
ATOM 1193 N N . ILE A 1 146 ? 13.653 4.318 -12.907 1.00 70.75 146 ILE A N 1
ATOM 1194 C CA . ILE A 1 146 ? 12.266 3.893 -12.709 1.00 70.75 146 ILE A CA 1
ATOM 1195 C C . ILE A 1 146 ? 12.049 3.515 -11.242 1.00 70.75 146 ILE A C 1
ATOM 1197 O O . ILE A 1 146 ? 11.105 3.990 -10.614 1.00 70.75 146 ILE A O 1
ATOM 1201 N N . ILE A 1 147 ? 12.980 2.761 -10.648 1.00 67.12 147 ILE A N 1
ATOM 1202 C CA . ILE A 1 147 ? 12.947 2.425 -9.216 1.00 67.12 147 ILE A CA 1
ATOM 1203 C C . ILE A 1 147 ? 12.938 3.697 -8.352 1.00 67.12 147 ILE A C 1
ATOM 1205 O O . ILE A 1 147 ? 12.151 3.787 -7.410 1.00 67.12 147 ILE A O 1
ATOM 1209 N N . GLN A 1 148 ? 13.771 4.692 -8.668 1.00 68.38 148 GLN A N 1
ATOM 1210 C CA . GLN A 1 148 ? 13.813 5.963 -7.938 1.00 68.38 148 GLN A CA 1
ATOM 1211 C C . GLN A 1 148 ? 12.495 6.738 -8.048 1.00 68.38 148 GLN A C 1
ATOM 1213 O O . GLN A 1 148 ? 11.999 7.230 -7.031 1.00 68.38 148 GLN A O 1
ATOM 1218 N N . ARG A 1 149 ? 11.898 6.802 -9.246 1.00 72.56 149 ARG A N 1
ATOM 1219 C CA . ARG A 1 149 ? 10.591 7.437 -9.463 1.00 72.56 149 ARG A CA 1
ATOM 1220 C C . ARG A 1 149 ? 9.503 6.765 -8.634 1.00 72.56 149 ARG A C 1
ATOM 1222 O O . ARG A 1 149 ? 8.756 7.452 -7.946 1.00 72.56 149 ARG A O 1
ATOM 1229 N N . LEU A 1 150 ? 9.457 5.436 -8.643 1.00 67.94 150 LEU A N 1
ATOM 1230 C CA . LEU A 1 150 ? 8.463 4.648 -7.912 1.00 67.94 150 LEU A CA 1
ATOM 1231 C C . LEU A 1 150 ? 8.604 4.818 -6.393 1.00 67.94 150 LEU A C 1
ATOM 1233 O O . LEU A 1 150 ? 7.603 4.978 -5.699 1.00 67.94 150 LEU A O 1
ATOM 1237 N N . ARG A 1 151 ? 9.837 4.890 -5.872 1.00 66.62 151 ARG A N 1
ATOM 1238 C CA . ARG A 1 151 ? 10.089 5.227 -4.458 1.00 66.62 151 ARG A CA 1
ATOM 1239 C C . ARG A 1 151 ? 9.630 6.635 -4.097 1.00 66.62 151 ARG A C 1
ATOM 1241 O O . ARG A 1 151 ? 8.947 6.814 -3.092 1.00 66.62 151 ARG A O 1
ATOM 1248 N N . SER A 1 152 ? 10.014 7.632 -4.899 1.00 67.50 152 SER A N 1
ATOM 1249 C CA . SER A 1 152 ? 9.600 9.022 -4.676 1.00 67.50 152 SER A CA 1
ATOM 1250 C C . SER A 1 152 ? 8.083 9.133 -4.701 1.00 67.50 152 SER A C 1
ATOM 1252 O O . SER A 1 152 ? 7.486 9.805 -3.868 1.00 67.50 152 SER A O 1
ATOM 1254 N N . GLY A 1 153 ? 7.460 8.438 -5.642 1.00 68.00 153 GLY A N 1
ATOM 1255 C CA . GLY A 1 153 ? 6.030 8.416 -5.812 1.00 68.00 153 GLY A CA 1
ATOM 1256 C C . GLY A 1 153 ? 5.273 7.747 -4.670 1.00 68.00 153 GLY A C 1
ATOM 1257 O O . GLY A 1 153 ? 4.293 8.306 -4.186 1.00 68.00 153 GLY A O 1
ATOM 1258 N N . LEU A 1 154 ? 5.781 6.620 -4.163 1.00 67.06 154 LEU A N 1
ATOM 1259 C CA . LEU A 1 154 ? 5.280 6.013 -2.931 1.00 67.06 154 LEU A CA 1
ATOM 1260 C C . LEU A 1 154 ? 5.341 7.012 -1.766 1.00 67.06 154 LEU A C 1
ATOM 1262 O O . LEU A 1 154 ? 4.370 7.151 -1.030 1.00 67.06 154 LEU A O 1
ATOM 1266 N N . GLY A 1 155 ? 6.446 7.752 -1.630 1.00 64.62 155 GLY A N 1
ATOM 1267 C CA . GLY A 1 155 ? 6.585 8.808 -0.625 1.00 64.62 155 GLY A CA 1
ATOM 1268 C C . GLY A 1 155 ? 5.554 9.936 -0.772 1.00 64.62 155 GLY A C 1
ATOM 1269 O O . GLY A 1 155 ? 4.927 10.322 0.214 1.00 64.62 155 GLY A O 1
ATOM 1270 N N . LEU A 1 156 ? 5.335 10.433 -1.994 1.00 68.62 156 LEU A N 1
ATOM 1271 C CA . LEU A 1 156 ? 4.347 11.484 -2.286 1.00 68.62 156 LEU A CA 1
ATOM 1272 C C . LEU A 1 156 ? 2.913 11.028 -1.996 1.00 68.62 156 LEU A C 1
ATOM 1274 O O . LEU A 1 156 ? 2.134 11.763 -1.384 1.00 68.62 156 LEU A O 1
ATOM 1278 N N . TRP A 1 157 ? 2.578 9.801 -2.386 1.00 64.81 157 TRP A N 1
ATOM 1279 C CA . TRP A 1 157 ? 1.267 9.222 -2.121 1.00 64.81 157 TRP A CA 1
ATOM 1280 C C . TRP A 1 157 ? 1.031 9.002 -0.622 1.00 64.81 157 TRP A C 1
ATOM 1282 O O . TRP A 1 157 ? -0.022 9.368 -0.093 1.00 64.81 157 TRP A O 1
ATOM 1292 N N . ILE A 1 158 ? 2.040 8.515 0.110 1.00 64.38 158 ILE A N 1
ATOM 1293 C CA . ILE A 1 158 ? 1.995 8.414 1.577 1.00 64.38 158 ILE A CA 1
ATOM 1294 C C . ILE A 1 158 ? 1.731 9.782 2.217 1.00 64.38 158 ILE A C 1
ATOM 1296 O O . ILE A 1 158 ? 0.904 9.874 3.127 1.00 64.38 158 ILE A O 1
ATOM 1300 N N . ALA A 1 159 ? 2.361 10.840 1.704 1.00 70.44 159 ALA A N 1
ATOM 1301 C CA . ALA A 1 159 ? 2.172 12.217 2.156 1.00 70.44 159 ALA A CA 1
ATOM 1302 C C . ALA A 1 159 ? 0.828 12.851 1.731 1.00 70.44 159 ALA A C 1
ATOM 1304 O O . ALA A 1 159 ? 0.612 14.033 1.998 1.00 70.44 159 ALA A O 1
ATOM 1305 N N . LYS A 1 160 ? -0.075 12.094 1.085 1.00 65.94 160 LYS A N 1
ATOM 1306 C CA . LYS A 1 160 ? -1.350 12.571 0.515 1.00 65.94 160 LYS A CA 1
ATOM 1307 C C . LYS A 1 160 ? -1.174 13.710 -0.506 1.00 65.94 160 LYS A C 1
ATOM 1309 O O . LYS A 1 160 ? -2.060 14.545 -0.658 1.00 65.94 160 LYS A O 1
ATOM 1314 N N . GLN A 1 161 ? -0.039 13.757 -1.207 1.00 67.38 161 GLN A N 1
ATOM 1315 C CA . GLN A 1 161 ? 0.270 14.803 -2.195 1.00 67.38 161 GLN A CA 1
ATOM 1316 C C . GLN A 1 161 ? -0.111 14.415 -3.637 1.00 67.38 161 GLN A C 1
ATOM 1318 O O . GLN A 1 161 ? 0.063 15.221 -4.547 1.00 67.38 161 GLN A O 1
ATOM 1323 N N . GLY A 1 162 ? -0.648 13.208 -3.847 1.00 63.44 162 GLY A N 1
ATOM 1324 C CA . GLY A 1 162 ? -1.168 12.722 -5.132 1.00 63.44 162 GLY A CA 1
ATOM 1325 C C . GLY A 1 162 ? -0.980 11.212 -5.306 1.00 63.44 162 GLY A C 1
ATOM 1326 O O . GLY A 1 162 ? -0.089 10.631 -4.689 1.00 63.44 162 GLY A O 1
ATOM 1327 N N . ASN A 1 163 ? -1.808 10.572 -6.139 1.00 62.28 163 ASN A N 1
ATOM 1328 C CA . ASN A 1 163 ? -1.637 9.169 -6.525 1.00 62.28 163 ASN A CA 1
ATOM 1329 C C . ASN A 1 163 ? -0.899 9.077 -7.866 1.00 62.28 163 ASN A C 1
ATOM 1331 O O . ASN A 1 163 ? -1.483 9.190 -8.937 1.00 62.28 163 ASN A O 1
ATOM 1335 N N . ILE A 1 164 ? 0.415 8.888 -7.805 1.00 55.22 164 ILE A N 1
ATOM 1336 C CA . ILE A 1 164 ? 1.255 8.792 -9.007 1.00 55.22 164 ILE A CA 1
ATOM 1337 C C . ILE A 1 164 ? 1.135 7.442 -9.728 1.00 55.22 164 ILE A C 1
ATOM 1339 O O . ILE A 1 164 ? 1.687 7.293 -10.816 1.00 55.22 164 ILE A O 1
ATOM 1343 N N . PHE A 1 165 ? 0.456 6.461 -9.125 1.00 61.19 165 PHE A N 1
ATOM 1344 C CA . PHE A 1 165 ? 0.284 5.125 -9.695 1.00 61.19 165 PHE A CA 1
ATOM 1345 C C . PHE A 1 165 ? -0.906 5.038 -10.667 1.00 61.19 165 PHE A C 1
ATOM 1347 O O . PHE A 1 165 ? -1.029 4.058 -11.391 1.00 61.19 165 PHE A O 1
ATOM 1354 N N . GLU A 1 166 ? -1.733 6.086 -10.745 1.00 61.16 166 GLU A N 1
ATOM 1355 C CA . GLU A 1 166 ? -2.809 6.228 -11.743 1.00 61.16 166 GLU A CA 1
ATOM 1356 C C . GLU A 1 166 ? -2.300 6.637 -13.135 1.00 61.16 166 GLU A C 1
ATOM 1358 O O . GLU A 1 166 ? -3.053 6.626 -14.109 1.00 61.16 166 GLU A O 1
ATOM 1363 N N . MET A 1 167 ? -1.029 7.033 -13.244 1.00 63.78 167 MET A N 1
ATOM 1364 C CA . MET A 1 167 ? -0.433 7.440 -14.512 1.00 63.78 167 MET A CA 1
ATOM 1365 C C . MET A 1 167 ? -0.136 6.224 -15.397 1.00 63.78 167 MET A C 1
ATOM 1367 O O . MET A 1 167 ? 0.430 5.236 -14.929 1.00 63.78 167 MET A O 1
ATOM 1371 N N . ASP A 1 168 ? -0.448 6.328 -16.695 1.00 65.38 168 ASP A N 1
ATOM 1372 C CA . ASP A 1 168 ? -0.101 5.298 -17.679 1.00 65.38 168 ASP A CA 1
ATOM 1373 C C . ASP A 1 168 ? 1.403 4.998 -17.651 1.00 65.38 168 ASP A C 1
ATOM 1375 O O . ASP A 1 168 ? 2.248 5.896 -17.698 1.00 65.38 168 ASP A O 1
ATOM 1379 N N . ILE A 1 169 ? 1.741 3.713 -17.596 1.00 62.56 169 ILE A N 1
ATOM 1380 C CA . ILE A 1 169 ? 3.117 3.272 -17.387 1.00 62.56 169 ILE A CA 1
ATOM 1381 C C . ILE A 1 169 ? 4.034 3.598 -18.572 1.00 62.56 169 ILE A C 1
ATOM 1383 O O . ILE A 1 169 ? 5.204 3.926 -18.374 1.00 62.56 169 ILE A O 1
ATOM 1387 N N . ASN A 1 170 ? 3.516 3.587 -19.804 1.00 64.38 170 ASN A N 1
ATOM 1388 C CA . ASN A 1 170 ? 4.308 3.936 -20.983 1.00 64.38 170 ASN A CA 1
ATOM 1389 C C . ASN A 1 170 ? 4.663 5.421 -20.952 1.00 64.38 170 ASN A C 1
ATOM 1391 O O . ASN A 1 170 ? 5.800 5.804 -21.241 1.00 64.38 170 ASN A O 1
ATOM 1395 N N . GLN A 1 171 ? 3.698 6.250 -20.553 1.00 68.19 171 GLN A N 1
ATOM 1396 C CA . GLN A 1 171 ? 3.924 7.667 -20.323 1.00 68.19 171 GLN A CA 1
ATOM 1397 C C . GLN A 1 171 ? 4.917 7.894 -19.174 1.00 68.19 171 GLN A C 1
ATOM 1399 O O . GLN A 1 171 ? 5.876 8.648 -19.349 1.00 68.19 171 GLN A O 1
ATOM 1404 N N . ALA A 1 172 ? 4.769 7.177 -18.058 1.00 71.56 172 ALA A N 1
ATOM 1405 C CA . ALA A 1 172 ? 5.670 7.252 -16.911 1.00 71.56 172 ALA A CA 1
ATOM 1406 C C . ALA A 1 172 ? 7.129 6.943 -17.292 1.00 71.56 172 ALA A C 1
ATOM 1408 O O . ALA A 1 172 ? 8.049 7.661 -16.902 1.00 71.56 172 ALA A O 1
ATOM 1409 N N . VAL A 1 173 ? 7.351 5.895 -18.091 1.00 72.19 173 VAL A N 1
ATOM 1410 C CA . VAL A 1 173 ? 8.684 5.489 -18.561 1.00 72.19 173 VAL A CA 1
ATOM 1411 C C . VAL A 1 173 ? 9.324 6.569 -19.433 1.00 72.19 173 VAL A C 1
ATOM 1413 O O . VAL A 1 173 ? 10.507 6.876 -19.269 1.00 72.19 173 VAL A O 1
ATOM 1416 N N . ILE A 1 174 ? 8.554 7.168 -20.344 1.00 76.50 174 ILE A N 1
ATOM 1417 C CA . ILE A 1 174 ? 9.036 8.248 -21.213 1.00 76.50 174 ILE A CA 1
ATOM 1418 C C . ILE A 1 174 ? 9.357 9.502 -20.390 1.00 76.50 174 ILE A C 1
ATOM 1420 O O . ILE A 1 174 ? 10.370 10.153 -20.645 1.00 76.50 174 ILE A O 1
ATOM 1424 N N . GLU A 1 175 ? 8.526 9.841 -19.404 1.00 80.25 175 GLU A N 1
ATOM 1425 C CA . GLU A 1 175 ? 8.760 10.975 -18.508 1.00 80.25 175 GLU A CA 1
ATOM 1426 C C . GLU A 1 175 ? 10.048 10.800 -17.699 1.00 80.25 175 GLU A C 1
ATOM 1428 O O . GLU A 1 175 ? 10.908 11.677 -17.736 1.0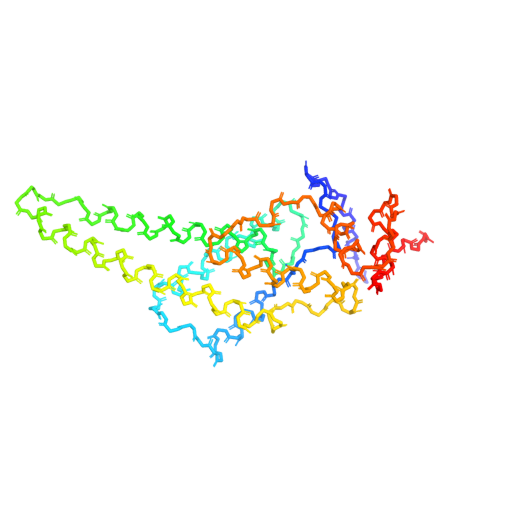0 80.25 175 GLU A O 1
ATOM 1433 N N . VAL A 1 176 ? 10.256 9.642 -17.068 1.00 78.88 176 VAL A N 1
ATOM 1434 C CA . VAL A 1 176 ? 11.482 9.366 -16.297 1.00 78.88 176 VAL A CA 1
ATOM 1435 C C . VAL A 1 176 ? 12.729 9.385 -17.187 1.00 78.88 176 VAL A C 1
ATOM 1437 O O . VAL A 1 176 ? 13.788 9.875 -16.784 1.00 78.88 176 VAL A O 1
ATOM 1440 N N . ALA A 1 177 ? 12.624 8.898 -18.424 1.00 78.31 177 ALA A N 1
ATOM 1441 C CA . ALA A 1 177 ? 13.732 8.946 -19.374 1.00 78.31 177 ALA A CA 1
ATOM 1442 C C . ALA A 1 177 ? 14.096 10.388 -19.779 1.00 78.31 177 ALA A C 1
ATOM 1444 O O . ALA A 1 177 ? 15.279 10.702 -19.934 1.00 78.31 177 ALA A O 1
ATOM 1445 N N . LYS A 1 178 ? 13.099 11.279 -19.892 1.00 81.81 178 LYS A N 1
ATOM 1446 C CA . LYS A 1 178 ? 13.319 12.720 -20.100 1.00 81.81 178 LYS A CA 1
ATOM 1447 C C . LYS A 1 178 ? 13.947 13.372 -18.869 1.00 81.81 178 LYS A C 1
ATOM 1449 O O . LYS A 1 178 ? 14.934 14.087 -19.006 1.00 81.81 178 LYS A O 1
ATOM 1454 N N . GLU A 1 179 ? 13.421 13.092 -17.676 1.00 82.38 179 GLU A N 1
ATOM 1455 C CA . GLU A 1 179 ? 13.919 13.634 -16.400 1.00 82.38 179 GLU A CA 1
ATOM 1456 C C . GLU A 1 179 ? 15.390 13.274 -16.141 1.00 82.38 179 GLU A C 1
ATOM 1458 O O . GLU A 1 179 ? 16.145 14.072 -15.590 1.00 82.38 179 GLU A O 1
ATOM 1463 N N . THR A 1 180 ? 15.816 12.080 -16.560 1.00 75.62 180 THR A N 1
ATOM 1464 C CA . THR A 1 180 ? 17.190 11.590 -16.363 1.00 75.62 180 THR A CA 1
ATOM 1465 C C . THR A 1 180 ? 18.170 11.969 -17.470 1.00 75.62 180 THR A C 1
ATOM 1467 O O . THR A 1 180 ? 19.340 11.592 -17.402 1.00 75.62 180 THR A O 1
ATOM 1470 N N . GLY A 1 181 ? 17.727 12.721 -18.482 1.00 71.94 181 GLY A N 1
ATOM 1471 C CA . GLY A 1 181 ? 18.577 13.131 -19.601 1.00 71.94 181 GLY A CA 1
ATOM 1472 C C . GLY A 1 181 ? 19.012 11.969 -20.500 1.00 71.94 181 GLY A C 1
ATOM 1473 O O . GLY A 1 181 ? 19.995 12.098 -21.226 1.00 71.94 181 GLY A O 1
ATOM 1474 N N . ALA A 1 182 ? 18.297 10.837 -20.470 1.00 65.69 182 ALA A N 1
ATOM 1475 C CA . ALA A 1 182 ? 18.604 9.679 -21.309 1.00 65.69 182 ALA A CA 1
ATOM 1476 C C . ALA A 1 182 ? 18.361 9.959 -22.809 1.00 65.69 182 ALA A C 1
ATOM 1478 O O . ALA A 1 182 ? 18.904 9.254 -23.659 1.00 65.69 182 ALA A O 1
ATOM 1479 N N . GLY A 1 183 ? 17.579 10.996 -23.139 1.00 58.91 183 GLY A N 1
ATOM 1480 C CA . GLY A 1 183 ? 17.350 11.502 -24.497 1.00 58.91 183 GLY A CA 1
ATOM 1481 C C . GLY A 1 183 ? 16.077 12.355 -24.593 1.00 58.91 183 GLY A C 1
ATOM 1482 O O . GLY A 1 183 ? 15.077 12.059 -23.945 1.00 58.91 183 GLY A O 1
ATOM 1483 N N . GLU A 1 184 ? 16.092 13.420 -25.403 1.00 57.88 184 GLU A N 1
ATOM 1484 C CA . GLU A 1 184 ? 14.999 14.416 -25.444 1.00 57.88 184 GLU A CA 1
ATOM 1485 C C . GLU A 1 184 ? 13.800 14.031 -26.339 1.00 57.88 184 GLU A C 1
ATOM 1487 O O . GLU A 1 184 ? 12.782 14.721 -26.339 1.00 57.88 184 GLU A O 1
ATOM 1492 N N . SER A 1 185 ? 13.855 12.922 -27.085 1.00 62.44 185 SER A N 1
ATOM 1493 C CA . SER A 1 185 ? 12.746 12.520 -27.971 1.00 62.44 185 SER A CA 1
ATOM 1494 C C . SER A 1 185 ? 12.667 11.012 -28.220 1.00 62.44 185 SER A C 1
ATOM 1496 O O . SER A 1 185 ? 12.841 10.529 -29.335 1.00 62.44 185 SER A O 1
ATOM 1498 N N . PHE A 1 186 ? 12.365 10.240 -27.177 1.00 66.50 186 PHE A N 1
ATOM 1499 C CA . PHE A 1 186 ? 11.965 8.844 -27.372 1.00 66.50 186 PHE A CA 1
ATOM 1500 C C . PHE A 1 186 ? 10.578 8.783 -28.018 1.00 66.50 186 PHE A C 1
ATOM 1502 O O . PHE A 1 186 ? 9.631 9.381 -27.504 1.00 66.50 186 PHE A O 1
ATOM 1509 N N . GLN A 1 187 ? 10.457 8.077 -29.147 1.00 63.84 187 GLN A N 1
ATOM 1510 C CA . GLN A 1 187 ? 9.181 7.939 -29.862 1.00 63.84 187 GLN A CA 1
ATOM 1511 C C . GLN A 1 187 ? 8.311 6.804 -29.309 1.00 63.84 187 GLN A C 1
ATOM 1513 O O . GLN A 1 187 ? 7.124 6.729 -29.619 1.00 63.84 187 GLN A O 1
ATOM 1518 N N . ASN A 1 188 ? 8.881 5.922 -28.485 1.00 74.00 188 ASN A N 1
ATOM 1519 C CA . ASN A 1 188 ? 8.165 4.839 -27.819 1.00 74.00 188 ASN A CA 1
ATOM 1520 C C . ASN A 1 188 ? 8.820 4.472 -26.473 1.00 74.00 188 ASN A C 1
ATOM 1522 O O . ASN A 1 188 ? 9.995 4.755 -26.227 1.00 74.00 188 ASN A O 1
ATOM 1526 N N . PHE A 1 189 ? 8.044 3.828 -25.597 1.00 68.69 189 PHE A N 1
ATOM 1527 C CA . PHE A 1 189 ? 8.481 3.437 -24.253 1.00 68.69 189 PHE A CA 1
ATOM 1528 C C . PHE A 1 189 ? 9.634 2.420 -24.273 1.00 68.69 189 PHE A C 1
ATOM 1530 O O . PHE A 1 189 ? 10.488 2.440 -23.391 1.00 68.69 189 PHE A O 1
ATOM 1537 N N . GLU A 1 190 ? 9.705 1.549 -25.288 1.00 68.69 190 GLU A N 1
ATOM 1538 C CA . GLU A 1 190 ? 10.751 0.529 -25.376 1.00 68.69 190 GLU A CA 1
ATOM 1539 C C . GLU A 1 190 ? 12.148 1.127 -25.577 1.00 68.69 190 GLU A C 1
ATOM 1541 O O . GLU A 1 190 ? 13.140 0.590 -25.076 1.00 68.69 190 GLU A O 1
ATOM 1546 N N . GLU A 1 191 ? 12.252 2.196 -26.363 1.00 73.75 191 GLU A N 1
ATOM 1547 C CA . GLU A 1 191 ? 13.499 2.930 -26.572 1.00 73.75 191 GLU A CA 1
ATOM 1548 C C . GLU A 1 191 ? 13.930 3.637 -25.290 1.00 73.75 191 GLU A C 1
ATOM 1550 O O . GLU A 1 191 ? 15.080 3.484 -24.873 1.00 73.75 191 GLU A O 1
ATOM 1555 N N . ALA A 1 192 ? 12.992 4.318 -24.626 1.00 75.81 192 ALA A N 1
ATOM 1556 C CA . ALA A 1 192 ? 13.215 4.959 -23.334 1.00 75.81 192 ALA A CA 1
ATOM 1557 C C . ALA A 1 192 ? 13.699 3.947 -22.276 1.00 75.81 192 ALA A C 1
ATOM 1559 O O . ALA A 1 192 ? 14.705 4.169 -21.600 1.00 75.81 192 ALA A O 1
ATOM 1560 N N . TRP A 1 193 ? 13.046 2.786 -22.182 1.00 72.50 193 TRP A N 1
ATOM 1561 C CA . TRP A 1 193 ? 13.392 1.723 -21.237 1.00 72.50 193 TRP A CA 1
ATOM 1562 C C . TRP A 1 193 ? 14.799 1.162 -21.460 1.00 72.50 193 TRP A C 1
ATOM 1564 O O . TRP A 1 193 ? 15.581 1.032 -20.514 1.00 72.50 193 TRP A O 1
ATOM 1574 N N . LYS A 1 194 ? 15.153 0.861 -22.719 1.00 73.25 194 LYS A N 1
ATOM 1575 C CA . LYS A 1 194 ? 16.501 0.386 -23.071 1.00 73.25 194 LYS A CA 1
ATOM 1576 C C . LYS A 1 194 ? 17.561 1.452 -22.794 1.00 73.25 194 LYS A C 1
ATOM 1578 O O . LYS A 1 194 ? 18.627 1.110 -22.288 1.00 73.25 194 LYS A O 1
ATOM 1583 N N . ALA A 1 195 ? 17.277 2.722 -23.090 1.00 76.38 195 ALA A N 1
ATOM 1584 C CA . ALA A 1 195 ? 18.205 3.828 -22.852 1.00 76.38 195 ALA A CA 1
ATOM 1585 C C . ALA A 1 195 ? 18.524 4.018 -21.361 1.00 76.38 195 ALA A C 1
ATOM 1587 O O . ALA A 1 195 ? 19.661 4.319 -21.009 1.00 76.38 195 ALA A O 1
ATOM 1588 N N . MET A 1 196 ? 17.560 3.750 -20.475 1.00 76.25 196 MET A N 1
ATOM 1589 C CA . MET A 1 196 ? 17.777 3.757 -19.023 1.00 76.25 196 MET A CA 1
ATOM 1590 C C . MET A 1 196 ? 18.475 2.485 -18.491 1.00 76.25 196 MET A C 1
ATOM 1592 O O . MET A 1 196 ? 18.671 2.344 -17.283 1.00 76.25 196 MET A O 1
ATOM 1596 N N . GLY A 1 197 ? 18.870 1.554 -19.367 1.00 70.19 197 GLY A N 1
ATOM 1597 C CA . GLY A 1 197 ? 19.573 0.318 -19.007 1.00 70.19 197 GLY A CA 1
ATOM 1598 C C . GLY A 1 197 ? 18.662 -0.875 -18.706 1.00 70.19 197 GLY A C 1
ATOM 1599 O O . GLY A 1 197 ? 19.128 -1.869 -18.150 1.00 70.19 197 GLY A O 1
ATOM 1600 N N . GLY A 1 198 ? 17.378 -0.796 -19.059 1.00 66.50 198 GLY A N 1
ATOM 1601 C CA . GLY A 1 198 ? 16.416 -1.880 -18.881 1.00 66.50 198 GLY A CA 1
ATOM 1602 C C . GLY A 1 198 ? 16.534 -2.959 -19.957 1.00 66.50 198 GLY A C 1
ATOM 1603 O O . GLY A 1 198 ? 16.825 -2.686 -21.125 1.00 66.50 198 GLY A O 1
ATOM 1604 N N . ALA A 1 199 ? 16.269 -4.211 -19.584 1.00 60.19 199 ALA A N 1
ATOM 1605 C CA . ALA A 1 199 ? 16.270 -5.339 -20.512 1.00 60.19 199 ALA A CA 1
ATOM 1606 C C . ALA A 1 199 ? 14.832 -5.720 -20.896 1.00 60.19 199 ALA A C 1
ATOM 1608 O O . ALA A 1 199 ? 14.073 -6.202 -20.059 1.00 60.19 199 ALA A O 1
ATOM 1609 N N . ILE A 1 200 ? 14.472 -5.546 -22.172 1.00 54.50 200 ILE A N 1
ATOM 1610 C CA . ILE A 1 200 ? 13.169 -5.973 -22.710 1.00 54.50 200 ILE A CA 1
ATOM 1611 C C . ILE A 1 200 ? 13.287 -7.409 -23.217 1.00 54.50 200 ILE A C 1
ATOM 1613 O O . ILE A 1 200 ? 14.172 -7.725 -24.018 1.00 54.50 200 ILE A O 1
ATOM 1617 N N . PHE A 1 201 ? 12.383 -8.288 -22.786 1.00 49.50 201 PHE A N 1
ATOM 1618 C CA . PHE A 1 201 ? 12.304 -9.650 -23.308 1.00 49.50 201 PHE A CA 1
ATOM 1619 C C . PHE A 1 201 ? 11.869 -9.620 -24.782 1.00 49.50 201 PHE A C 1
ATOM 1621 O O . PHE A 1 201 ? 10.688 -9.493 -25.094 1.00 49.50 201 PHE A O 1
ATOM 1628 N N . LYS A 1 202 ? 12.810 -9.791 -25.717 1.00 39.34 202 LYS A N 1
ATOM 1629 C CA . LYS A 1 202 ? 12.454 -10.190 -27.086 1.00 39.34 202 LYS A CA 1
ATOM 1630 C C . LYS A 1 202 ? 12.130 -11.682 -27.077 1.00 39.34 202 LYS A C 1
ATOM 1632 O O . LYS A 1 202 ? 12.975 -12.488 -26.681 1.00 39.34 202 LYS A O 1
ATOM 1637 N N . ARG A 1 203 ? 10.925 -12.061 -27.526 1.00 36.34 203 ARG A N 1
ATOM 1638 C CA . ARG A 1 203 ? 10.587 -13.464 -27.824 1.00 36.34 203 ARG A CA 1
ATOM 1639 C C . ARG A 1 203 ? 11.691 -14.043 -28.714 1.00 36.34 203 ARG A C 1
ATOM 1641 O O . ARG A 1 203 ? 11.894 -13.568 -29.829 1.00 36.34 203 ARG A O 1
ATOM 1648 N N . LYS A 1 204 ? 12.399 -15.074 -28.246 1.00 27.78 204 LYS A N 1
ATOM 1649 C CA . LYS A 1 204 ? 13.086 -15.976 -29.173 1.00 27.78 204 LYS A CA 1
ATOM 1650 C C . LYS A 1 204 ? 11.988 -16.791 -29.841 1.00 27.78 204 LYS A C 1
ATOM 1652 O O . LYS A 1 204 ? 11.354 -17.604 -29.175 1.00 27.78 204 LYS A O 1
ATOM 1657 N N . ASN A 1 205 ? 11.725 -16.506 -31.113 1.00 27.55 205 ASN A N 1
ATOM 1658 C CA . ASN A 1 205 ? 10.899 -17.370 -31.946 1.00 27.55 205 ASN A CA 1
ATOM 1659 C C . ASN A 1 205 ? 11.559 -18.757 -31.951 1.00 27.55 205 ASN A C 1
ATOM 1661 O O . ASN A 1 205 ? 12.693 -18.885 -32.414 1.00 27.55 205 ASN A O 1
ATOM 1665 N N . PHE A 1 206 ? 10.871 -19.743 -31.382 1.00 32.41 206 PHE A N 1
ATOM 1666 C CA . PHE A 1 206 ? 11.159 -21.165 -31.529 1.00 32.41 206 PHE A CA 1
ATOM 1667 C C . PHE A 1 206 ? 9.935 -21.817 -32.153 1.00 32.41 206 PHE A C 1
ATOM 1669 O O . PHE A 1 206 ? 8.822 -21.544 -31.641 1.00 32.41 206 PHE A O 1
#

Sequence (206 aa):
MGLVLRQAQSLRASFGEAFGDIPVYSLHRIKNLLQKCPIGISKELNEMLIRNILRANQEYKTDSENDWNCLISNNLVDVFERMDEDVSDVIQGVMNCPQELQGAMEAIRTRFQKEWDQNFGMIKQWFLVHYDELLYVTDKKIPWPIIQRLRSGLGLWIAKQGNIFEMDINQAVIEVAKETGAGESFQNFEEAWKAMGGAIFKRKNF

Radius of gyration: 20.82 Å; chains: 1; bounding box: 49×54×58 Å